Protein AF-A0A420HPS8-F1 (afdb_monomer)

Sequence (270 aa):
MQFLDPEINEYDRPKLVIPVKPTPEDVKDPKEGCVVTKFSELDAEEREEFRDLKEEYNAKKRMCENQTEALPDLRFRIQETFHISNFTYTKGCMQLSWSKGQNILDWLHSWETAYNELIHYKVKTLDDSEPIYDFLNVLNTFDSYAHTKRVALTDGVEIGFCQLLSNFRNYYKSTSNMEQLQPQHDTFPTLQGHNEHGTLIVKGLGNSNNDTKQYFPNCPCGFRHRGAGIKFCYYLIPQAVPPGFNLMPDRVKKVEKRFNSDPAFKKLVK

Radius of gyration: 39.76 Å; Cα contacts (8 Å, |Δi|>4): 137; chains: 1; bounding box: 107×48×108 Å

Organism: NCBI:txid212602

Structure (mmCIF, N/CA/C/O backbone):
data_AF-A0A420HPS8-F1
#
_entry.id   AF-A0A420HPS8-F1
#
loop_
_atom_site.group_PDB
_atom_site.id
_atom_site.type_symbol
_atom_site.label_atom_id
_atom_site.label_alt_id
_atom_site.label_comp_id
_atom_site.label_asym_id
_atom_site.label_entity_id
_atom_site.label_seq_id
_atom_site.pdbx_PDB_ins_code
_atom_site.Cartn_x
_atom_site.Cartn_y
_atom_site.Cartn_z
_atom_site.occupancy
_atom_site.B_iso_or_equiv
_atom_site.auth_seq_id
_atom_site.auth_comp_id
_atom_site.auth_asym_id
_atom_site.auth_atom_id
_atom_site.pdbx_PDB_model_num
ATOM 1 N N . MET A 1 1 ? -5.134 9.526 2.372 1.00 32.56 1 MET A N 1
ATOM 2 C CA . MET A 1 1 ? -6.450 10.135 2.093 1.00 32.56 1 MET A CA 1
ATOM 3 C C . MET A 1 1 ? -7.506 9.131 2.517 1.00 32.56 1 MET A C 1
ATOM 5 O O . MET A 1 1 ? -7.387 7.982 2.117 1.00 32.56 1 MET A O 1
ATOM 9 N N . GLN A 1 2 ? -8.457 9.507 3.373 1.00 46.88 2 GLN A N 1
ATOM 10 C CA . GLN A 1 2 ? -9.648 8.683 3.603 1.00 46.88 2 GLN A CA 1
ATOM 11 C C . GLN A 1 2 ? -10.620 8.969 2.462 1.00 46.88 2 GLN A C 1
ATOM 13 O O . GLN A 1 2 ? -10.861 10.134 2.154 1.00 46.88 2 GLN A O 1
ATOM 18 N N . PHE A 1 3 ? -11.125 7.923 1.810 1.00 49.56 3 PHE A N 1
ATOM 19 C CA . PHE A 1 3 ? -12.225 8.079 0.870 1.00 49.56 3 PHE A CA 1
ATOM 20 C C . PHE A 1 3 ? -13.457 8.481 1.683 1.00 49.56 3 PHE A C 1
ATOM 22 O O . PHE A 1 3 ? -13.875 7.749 2.580 1.00 49.56 3 PHE A O 1
ATOM 29 N N . LEU A 1 4 ? -13.961 9.683 1.428 1.00 57.00 4 LEU A N 1
ATOM 30 C CA . LEU A 1 4 ? -15.147 10.222 2.069 1.00 57.00 4 LEU A CA 1
ATOM 31 C C . LEU A 1 4 ? -16.224 10.298 1.003 1.00 57.00 4 LEU A C 1
ATOM 33 O O . LEU A 1 4 ? -16.047 11.006 0.014 1.00 57.00 4 LEU A O 1
ATOM 37 N N . ASP A 1 5 ? -17.309 9.562 1.208 1.00 64.75 5 ASP A N 1
ATOM 38 C CA . ASP A 1 5 ? -18.501 9.715 0.390 1.00 64.75 5 ASP A CA 1
ATOM 39 C C . ASP A 1 5 ? -19.049 11.143 0.596 1.00 64.75 5 ASP A C 1
ATOM 41 O O . ASP A 1 5 ? -19.348 11.510 1.742 1.00 64.75 5 ASP A O 1
ATOM 45 N N . PRO A 1 6 ? -19.110 11.981 -0.456 1.00 70.94 6 PRO A N 1
ATOM 46 C CA . PRO A 1 6 ? -19.577 13.358 -0.342 1.00 70.94 6 PRO A CA 1
ATOM 47 C C . PRO A 1 6 ? -21.071 13.458 -0.009 1.00 70.94 6 PRO A C 1
ATOM 49 O O . PRO A 1 6 ? -21.511 14.525 0.414 1.00 70.94 6 PRO A O 1
ATOM 52 N N . GLU A 1 7 ? -21.843 12.379 -0.173 1.00 77.62 7 GLU A N 1
ATOM 53 C CA . GLU A 1 7 ? -23.280 12.365 0.122 1.00 77.62 7 GLU A CA 1
ATOM 54 C C . GLU A 1 7 ? -23.583 12.112 1.607 1.00 77.62 7 GLU A C 1
ATOM 56 O O . GLU A 1 7 ? -24.683 12.406 2.076 1.00 77.62 7 GLU A O 1
ATOM 61 N N . ILE A 1 8 ? -22.604 11.621 2.379 1.00 74.56 8 ILE A N 1
ATOM 62 C CA . ILE A 1 8 ? -22.770 11.326 3.805 1.00 74.56 8 ILE A CA 1
ATOM 63 C C . ILE A 1 8 ? -22.228 12.489 4.638 1.00 74.56 8 ILE A C 1
ATOM 65 O O . ILE A 1 8 ? -21.010 12.699 4.743 1.00 74.56 8 ILE A O 1
ATOM 69 N N . ASN A 1 9 ? -23.142 13.210 5.290 1.00 77.50 9 ASN A N 1
ATOM 70 C CA . ASN A 1 9 ? -22.813 14.257 6.250 1.00 77.50 9 ASN A CA 1
ATOM 71 C C . ASN A 1 9 ? -21.902 13.702 7.360 1.00 77.50 9 ASN A C 1
ATOM 73 O O . ASN A 1 9 ? -22.088 12.587 7.845 1.00 77.50 9 ASN A O 1
ATOM 77 N N . GLU A 1 10 ? -20.914 14.483 7.794 1.00 72.69 10 GLU A N 1
ATOM 78 C CA . GLU A 1 10 ? -19.958 14.084 8.833 1.00 72.69 10 GLU A CA 1
ATOM 79 C C . GLU A 1 10 ? -20.640 13.695 10.158 1.00 72.69 10 GLU A C 1
ATOM 81 O O . GLU A 1 10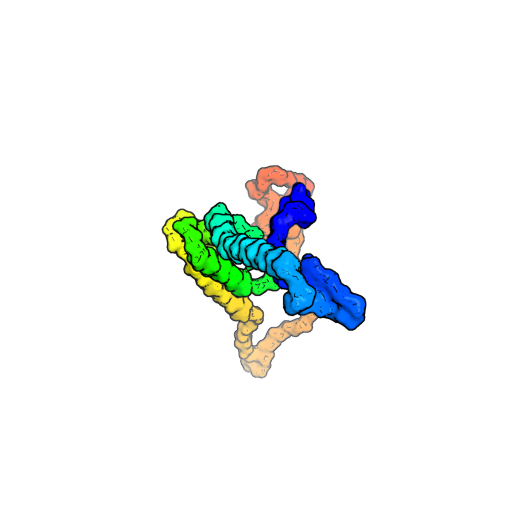 ? -20.128 12.851 10.903 1.00 72.69 10 GLU A O 1
ATOM 86 N N . TYR A 1 11 ? -21.808 14.281 10.429 1.00 71.56 11 TYR A N 1
ATOM 87 C CA . TYR A 1 11 ? -22.636 13.977 11.595 1.00 71.56 11 TYR A CA 1
ATOM 88 C C . TYR A 1 11 ? -23.354 12.626 11.502 1.00 71.56 11 TYR A C 1
ATOM 90 O O . TYR A 1 11 ? -23.521 11.974 12.528 1.00 71.56 11 TYR A O 1
ATOM 98 N N . ASP A 1 12 ? -23.694 12.175 10.294 1.00 73.56 12 ASP A N 1
ATOM 99 C CA . ASP A 1 12 ? -24.443 10.931 10.062 1.00 73.56 12 ASP A CA 1
ATOM 100 C C . ASP A 1 12 ? -23.525 9.705 9.950 1.00 73.56 12 ASP A C 1
ATOM 102 O O . ASP A 1 12 ? -23.975 8.572 9.770 1.00 73.56 12 ASP A O 1
ATOM 106 N N . ARG A 1 13 ? -22.207 9.907 10.065 1.00 71.94 13 ARG A N 1
ATOM 107 C CA . ARG A 1 13 ? -21.240 8.814 9.993 1.00 71.94 13 ARG A CA 1
ATOM 108 C C . ARG A 1 13 ? -21.343 7.926 11.231 1.00 71.94 13 ARG A C 1
ATOM 110 O O . ARG A 1 13 ? -21.236 8.443 12.346 1.00 71.94 13 ARG A O 1
ATOM 117 N N . PRO A 1 14 ? -21.436 6.594 11.061 1.00 73.12 14 PRO A N 1
ATOM 118 C CA . PRO A 1 14 ? -21.368 5.665 12.177 1.00 73.12 14 PRO A CA 1
ATOM 119 C C . PRO A 1 14 ? -20.040 5.846 12.915 1.00 73.12 14 PRO A C 1
ATOM 121 O O . PRO A 1 14 ? -18.967 5.555 12.381 1.00 73.12 14 PRO A O 1
ATOM 124 N N . LYS A 1 15 ? -20.103 6.361 14.143 1.00 77.31 15 LYS A N 1
ATOM 125 C CA . LYS A 1 15 ? -18.948 6.490 15.032 1.00 77.31 15 LYS A CA 1
ATOM 126 C C . LYS A 1 15 ? -19.036 5.395 16.076 1.00 77.31 15 LYS A C 1
ATOM 128 O O . LYS A 1 15 ? -20.081 5.201 16.692 1.00 77.31 15 LYS A O 1
ATOM 133 N N . LEU A 1 16 ? -17.928 4.692 16.280 1.00 77.31 16 LEU A N 1
ATOM 134 C CA . LEU A 1 16 ? -17.819 3.756 17.385 1.00 77.31 16 LEU A CA 1
ATOM 135 C C . LEU A 1 16 ? -17.743 4.578 18.679 1.00 77.31 16 LEU A C 1
ATOM 137 O O . LEU A 1 16 ? -16.723 5.206 18.961 1.00 77.31 16 LEU A O 1
ATOM 141 N N . VAL A 1 17 ? -18.846 4.649 19.421 1.00 79.62 17 VAL A N 1
ATOM 142 C CA . VAL A 1 17 ? -18.904 5.380 20.691 1.00 79.62 17 VAL A CA 1
ATOM 143 C C . VAL A 1 17 ? -18.599 4.401 21.811 1.00 79.62 17 VAL A C 1
ATOM 145 O O . VAL A 1 17 ? -19.344 3.449 22.033 1.00 79.62 17 VAL A O 1
ATOM 148 N N . ILE A 1 18 ? -17.501 4.643 22.526 1.00 83.19 18 ILE A N 1
ATOM 149 C CA . ILE A 1 18 ? -17.176 3.879 23.729 1.00 83.19 18 ILE A CA 1
ATOM 150 C C . ILE A 1 18 ? -18.225 4.244 24.788 1.00 83.19 18 ILE A C 1
ATOM 152 O O . ILE A 1 18 ? -18.332 5.423 25.136 1.00 83.19 18 ILE A O 1
ATOM 156 N N . PRO A 1 19 ? -19.010 3.279 25.299 1.00 83.81 19 PRO A N 1
ATOM 157 C CA . PRO A 1 19 ? -20.006 3.575 26.315 1.00 83.81 19 PRO A CA 1
ATOM 158 C C . PRO A 1 19 ? -19.321 4.104 27.581 1.00 83.81 19 PRO A C 1
ATOM 160 O O . PRO A 1 19 ? -18.288 3.583 28.013 1.00 83.81 19 PRO A O 1
ATOM 163 N N . VAL A 1 20 ? -19.900 5.148 28.174 1.00 87.75 20 VAL A N 1
ATOM 164 C CA . VAL A 1 20 ? -19.426 5.739 29.431 1.00 87.75 20 VAL A CA 1
ATOM 165 C C . VAL A 1 20 ? -19.896 4.865 30.587 1.00 87.75 20 VAL A C 1
ATOM 167 O O . VAL A 1 20 ? -21.024 4.377 30.586 1.00 87.75 20 VAL A O 1
ATOM 170 N N . LYS A 1 21 ? -19.008 4.615 31.553 1.00 87.38 21 LYS A N 1
ATOM 171 C CA . LYS A 1 21 ? -19.335 3.799 32.722 1.00 87.38 21 LYS A CA 1
ATOM 172 C C . LYS A 1 21 ? -20.328 4.559 33.610 1.00 87.38 21 LYS A C 1
ATOM 174 O O . LYS A 1 21 ? -19.968 5.658 34.026 1.00 87.38 21 LYS A O 1
ATOM 179 N N . PRO A 1 22 ? -21.486 3.969 33.953 1.00 86.56 22 PRO A N 1
ATOM 180 C CA . PRO A 1 22 ? -22.463 4.639 34.793 1.00 86.56 22 PRO A CA 1
ATOM 181 C C . PRO A 1 22 ? -21.921 4.842 36.211 1.00 86.56 22 PRO A C 1
ATOM 183 O O . PRO A 1 22 ? -21.251 3.960 36.775 1.00 86.56 22 PRO A O 1
ATOM 186 N N . THR A 1 23 ? -22.203 6.005 36.784 1.00 85.88 23 THR A N 1
ATOM 187 C CA . THR A 1 23 ? -21.894 6.395 38.160 1.00 85.88 23 THR A CA 1
ATOM 188 C C . THR A 1 23 ? -23.188 6.518 38.972 1.00 85.88 23 THR A C 1
ATOM 190 O O . THR A 1 23 ? -24.265 6.671 38.408 1.00 85.88 23 THR A O 1
ATOM 193 N N . PRO A 1 24 ? -23.135 6.422 40.313 1.00 83.38 24 PRO A N 1
ATOM 194 C CA . PRO A 1 24 ? -24.328 6.618 41.145 1.00 83.38 24 PRO A CA 1
ATOM 195 C C . PRO A 1 24 ? -24.978 8.004 40.990 1.00 83.38 24 PRO A C 1
ATOM 197 O O . PRO A 1 24 ? -26.142 8.169 41.337 1.00 83.38 24 PRO A O 1
ATOM 200 N N . GLU A 1 25 ? -24.230 8.983 40.475 1.00 83.19 25 GLU A N 1
ATOM 201 C CA . GLU A 1 25 ? -24.726 10.320 40.126 1.00 83.19 25 GLU A CA 1
ATOM 202 C C . GLU A 1 25 ? -25.703 10.288 38.944 1.00 83.19 25 GLU A C 1
ATOM 204 O O . GLU A 1 25 ? -26.579 11.140 38.875 1.00 83.19 25 GLU A O 1
ATOM 209 N N . ASP A 1 26 ? -25.619 9.279 38.068 1.00 80.94 26 ASP A N 1
ATOM 210 C CA . ASP A 1 26 ? -26.546 9.117 36.939 1.00 80.94 26 ASP A CA 1
ATOM 211 C C . ASP A 1 26 ? -27.968 8.719 37.385 1.00 80.94 26 ASP A C 1
ATOM 213 O O . ASP A 1 26 ? -28.898 8.787 36.587 1.00 80.94 26 ASP A O 1
ATOM 217 N N . VAL A 1 27 ? -28.133 8.291 38.646 1.00 82.88 27 VAL A N 1
ATOM 218 C CA . VAL A 1 27 ? -29.428 7.910 39.247 1.00 82.88 27 VAL A CA 1
ATOM 219 C C . VAL A 1 27 ? -29.916 8.960 40.243 1.00 82.88 27 VAL A C 1
ATOM 221 O O . VAL A 1 27 ? -31.114 9.203 40.353 1.00 82.88 27 VAL A O 1
ATOM 224 N N . LYS A 1 28 ? -29.002 9.595 40.987 1.00 80.69 28 LYS A N 1
ATOM 225 C CA . LYS A 1 28 ? -29.362 10.570 42.018 1.00 80.69 28 LYS A CA 1
ATOM 226 C C . LYS A 1 28 ? -28.353 11.704 42.107 1.00 80.69 28 LYS A C 1
ATOM 228 O O . LYS A 1 28 ? -27.164 11.474 42.362 1.00 80.69 28 LYS A O 1
ATOM 233 N N . ASP A 1 29 ? -28.868 12.928 42.015 1.00 80.19 29 ASP A N 1
ATOM 234 C CA . ASP A 1 29 ? -28.076 14.141 42.184 1.00 80.19 29 ASP A CA 1
ATOM 235 C C . ASP A 1 29 ? -27.394 14.187 43.566 1.00 80.19 29 ASP A C 1
ATOM 237 O O . ASP A 1 29 ? -27.977 13.760 44.576 1.00 80.19 29 ASP A O 1
ATOM 241 N N . PRO A 1 30 ? -26.166 14.730 43.651 1.00 76.88 30 PRO A N 1
ATOM 242 C CA . PRO A 1 30 ? -25.481 14.900 44.922 1.00 76.88 30 PRO A CA 1
ATOM 243 C C . PRO A 1 30 ? -26.304 15.771 45.877 1.00 76.88 30 PRO A C 1
ATOM 245 O O . PRO A 1 30 ? -26.851 16.806 45.495 1.00 76.88 30 PRO A O 1
ATOM 248 N N . LYS A 1 31 ? -26.361 15.390 47.158 1.00 74.12 31 LY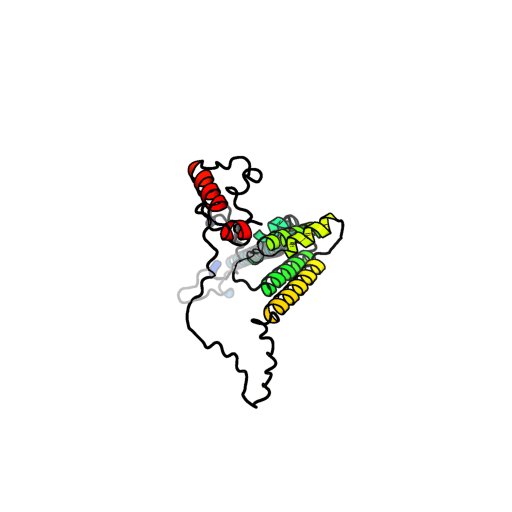S A N 1
ATOM 249 C CA . LYS A 1 31 ? -26.971 16.240 48.196 1.00 74.12 31 LYS A CA 1
ATOM 250 C C . LYS A 1 31 ? -26.251 17.588 48.282 1.00 74.12 31 LYS A C 1
ATOM 252 O O . LYS A 1 31 ? -25.029 17.635 48.150 1.00 74.12 31 LYS A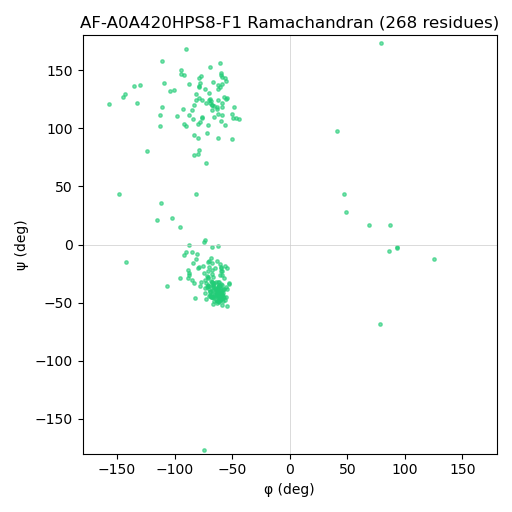 O 1
ATOM 257 N N . GLU A 1 32 ? -26.986 18.661 48.591 1.00 65.00 32 GLU A N 1
ATOM 258 C CA . GLU A 1 32 ? -26.418 20.002 48.805 1.00 65.00 32 GLU A CA 1
ATOM 259 C C . GLU A 1 32 ? -25.213 19.951 49.763 1.00 65.00 32 GLU A C 1
ATOM 261 O O . GLU A 1 32 ? -25.323 19.535 50.918 1.00 65.00 32 GLU A O 1
ATOM 266 N N . GLY A 1 33 ? -24.041 20.347 49.255 1.00 68.75 33 GLY A N 1
ATOM 267 C CA . GLY A 1 33 ? -22.768 20.326 49.983 1.00 68.75 33 GLY A CA 1
ATOM 268 C C . GLY A 1 33 ? -21.913 19.064 49.798 1.00 68.75 33 GLY A C 1
ATOM 269 O O . GLY A 1 33 ? -20.798 19.019 50.320 1.00 68.75 33 GLY A O 1
ATOM 270 N N . CYS A 1 34 ? -22.376 18.059 49.049 1.00 58.59 34 CYS A N 1
ATOM 271 C CA . CYS A 1 34 ? -21.601 16.873 48.684 1.00 58.59 34 CYS A CA 1
ATOM 272 C C . CYS A 1 34 ? -21.236 16.891 47.194 1.00 58.59 34 CYS A C 1
ATOM 274 O O . CYS A 1 34 ? -22.048 17.258 46.355 1.00 58.59 34 CYS A O 1
ATOM 276 N N . VAL A 1 35 ? -20.003 16.495 46.866 1.00 70.44 35 VAL A N 1
ATOM 277 C CA . VAL A 1 35 ? -19.480 16.535 45.485 1.00 70.44 35 VAL A CA 1
ATOM 278 C C . VAL A 1 35 ? -19.790 15.248 44.714 1.00 70.44 35 VAL A C 1
ATOM 280 O O . VAL A 1 35 ? -19.778 15.272 43.494 1.00 70.44 35 VAL A O 1
ATOM 283 N N . VAL A 1 36 ? -20.047 14.132 45.412 1.00 72.94 36 VAL A N 1
ATOM 284 C CA . VAL A 1 36 ? -20.201 12.801 44.803 1.00 72.94 36 VAL A CA 1
ATOM 285 C C . VAL A 1 36 ? -21.277 11.999 45.526 1.00 72.94 36 VAL A C 1
ATOM 287 O O . VAL A 1 36 ? -21.199 11.834 46.747 1.00 72.94 36 VAL A O 1
ATOM 290 N N . THR A 1 37 ? -22.227 11.437 44.778 1.00 78.81 37 THR A N 1
ATOM 291 C CA . THR A 1 37 ? -23.234 10.509 45.312 1.00 78.81 37 THR A CA 1
ATOM 292 C C . THR A 1 37 ? -22.606 9.132 45.542 1.00 78.81 37 THR A C 1
ATOM 294 O O . THR A 1 37 ? -22.029 8.522 44.638 1.00 78.81 37 THR A O 1
ATOM 297 N N . LYS A 1 38 ? -22.695 8.602 46.766 1.00 82.69 38 LYS A N 1
ATOM 298 C CA . LYS A 1 38 ? -22.204 7.249 47.084 1.00 82.69 38 LYS A CA 1
ATOM 299 C C . LYS A 1 38 ? -23.317 6.222 46.920 1.00 82.69 38 LYS A C 1
ATOM 301 O O . LYS A 1 38 ? -24.450 6.463 47.310 1.00 82.69 38 LYS A O 1
ATOM 306 N N . PHE A 1 39 ? -22.968 5.012 46.481 1.00 80.12 39 PHE A N 1
ATOM 307 C CA . PHE A 1 39 ? -23.920 3.897 46.349 1.00 80.12 39 PHE A CA 1
ATOM 308 C C . PHE A 1 39 ? -24.718 3.605 47.638 1.00 80.12 39 PHE A C 1
ATOM 310 O O . PHE A 1 39 ? -25.885 3.233 47.588 1.00 80.12 39 PHE A O 1
ATOM 317 N N . SER A 1 40 ? -24.106 3.802 48.809 1.00 83.50 40 SER A N 1
ATOM 318 C CA . SER A 1 40 ? -24.760 3.596 50.109 1.00 83.50 40 SER A CA 1
ATOM 319 C C . SER A 1 40 ? -25.919 4.562 50.381 1.00 83.50 40 SER A C 1
ATOM 321 O O . SER A 1 40 ? -26.749 4.271 51.239 1.00 83.50 40 SER A O 1
ATOM 323 N N . GLU A 1 41 ? -25.961 5.698 49.683 1.00 81.94 41 GLU A N 1
ATOM 324 C CA . GLU A 1 41 ? -26.962 6.762 49.840 1.00 81.94 41 GLU A CA 1
ATOM 325 C C . GLU A 1 41 ? -28.180 6.573 48.927 1.00 81.94 41 GLU A C 1
ATOM 327 O O . GLU A 1 41 ? -29.161 7.306 49.068 1.00 81.94 41 GLU A O 1
ATOM 332 N N . LEU A 1 42 ? -28.119 5.576 48.036 1.00 85.00 42 LEU A N 1
ATOM 333 C CA . LEU A 1 42 ? -29.230 5.152 47.194 1.00 85.00 42 LEU A CA 1
ATOM 334 C C . LEU A 1 42 ? -30.209 4.291 48.000 1.00 85.00 42 LEU A C 1
ATOM 336 O O . LEU A 1 42 ? -29.779 3.435 48.794 1.00 85.00 42 LEU A O 1
ATOM 340 N N . ASP A 1 43 ? -31.504 4.498 47.783 1.00 88.25 43 ASP A N 1
ATOM 341 C CA . ASP A 1 43 ? -32.571 3.652 48.317 1.00 88.25 43 ASP A CA 1
ATOM 342 C C . ASP A 1 43 ? -32.670 2.296 47.579 1.00 88.25 43 ASP A C 1
ATOM 344 O O . ASP A 1 43 ? -31.816 1.941 46.766 1.00 88.25 43 ASP A O 1
ATOM 348 N N . ALA A 1 44 ? -33.644 1.455 47.935 1.00 87.81 44 ALA A N 1
ATOM 349 C CA . ALA A 1 44 ? -33.756 0.118 47.348 1.00 87.81 44 ALA A CA 1
ATOM 350 C C . ALA A 1 44 ? -34.119 0.140 45.851 1.00 87.81 44 ALA A C 1
ATOM 352 O O . ALA A 1 44 ? -33.650 -0.735 45.121 1.00 87.81 44 ALA A O 1
ATOM 353 N N . GLU A 1 45 ? -34.901 1.133 45.428 1.00 88.25 45 GLU A N 1
ATOM 354 C CA . GLU A 1 45 ? -35.424 1.303 44.071 1.00 88.25 45 GLU A CA 1
ATOM 355 C C . GLU A 1 45 ? -34.355 1.959 43.179 1.00 88.25 45 GLU A C 1
ATOM 357 O O . GLU A 1 45 ? -33.980 1.408 42.148 1.00 88.25 45 GLU A O 1
ATOM 362 N N . GLU A 1 46 ? -33.695 3.013 43.667 1.00 87.50 46 GLU A N 1
ATOM 363 C CA . GLU A 1 46 ? -32.533 3.661 43.038 1.00 87.50 46 GLU A CA 1
ATOM 364 C C . GLU A 1 46 ? -31.352 2.679 42.859 1.00 87.50 46 GLU A C 1
ATOM 366 O O . GLU A 1 46 ? -30.591 2.730 41.889 1.00 8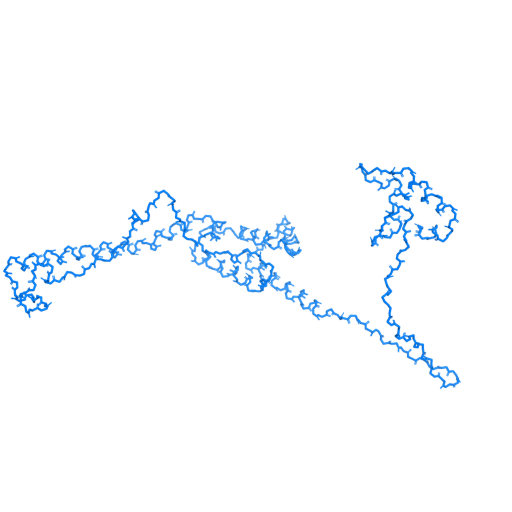7.50 46 GLU A O 1
ATOM 371 N N . ARG A 1 47 ? -31.169 1.729 43.788 1.00 86.50 47 ARG A N 1
ATOM 372 C CA . ARG A 1 47 ? -30.160 0.661 43.635 1.00 86.50 47 ARG A CA 1
ATOM 373 C C . ARG A 1 47 ? -30.526 -0.357 42.569 1.00 86.50 47 ARG A C 1
ATOM 375 O O . ARG A 1 47 ? -29.619 -1.032 42.079 1.00 86.50 47 ARG A O 1
ATOM 382 N N . GLU A 1 48 ? -31.810 -0.565 42.310 1.00 89.75 48 GLU A N 1
ATOM 383 C CA . GLU A 1 48 ? -32.285 -1.429 41.231 1.00 89.75 48 GLU A CA 1
ATOM 384 C C . GLU A 1 48 ? -32.058 -0.752 39.884 1.00 89.75 48 GLU A C 1
ATOM 386 O O . GLU A 1 48 ? -31.370 -1.325 39.044 1.00 89.75 48 GLU A O 1
ATOM 391 N N . GLU A 1 49 ? -32.423 0.522 39.761 1.00 86.88 49 GLU A N 1
ATOM 392 C CA . GLU A 1 49 ? -32.146 1.332 38.572 1.00 86.88 49 GLU A CA 1
ATOM 393 C C . GLU A 1 49 ? -30.641 1.414 38.254 1.00 86.88 49 GLU A C 1
ATOM 395 O O . GLU A 1 49 ? -30.213 1.220 37.114 1.00 86.88 49 GLU A O 1
ATOM 400 N N . PHE A 1 50 ? -29.787 1.583 39.272 1.00 88.31 50 PHE A N 1
ATOM 401 C CA . PHE A 1 50 ? -28.334 1.548 39.071 1.00 88.31 50 PHE A CA 1
ATOM 402 C C . PHE A 1 50 ? -27.821 0.175 38.596 1.00 88.31 50 PHE A C 1
ATOM 404 O O . PHE A 1 50 ? -26.818 0.099 37.876 1.00 88.31 50 PHE A O 1
ATOM 411 N N . ARG A 1 51 ? -28.463 -0.932 39.005 1.00 89.25 51 ARG A N 1
ATOM 412 C CA . ARG A 1 51 ? -28.118 -2.270 38.493 1.00 89.25 51 ARG A CA 1
ATOM 413 C C . ARG A 1 51 ? -28.502 -2.387 37.024 1.00 89.25 51 ARG A C 1
ATOM 415 O O . ARG A 1 51 ? -27.652 -2.817 36.244 1.00 89.25 51 ARG A O 1
ATOM 422 N N . ASP A 1 52 ? -29.689 -1.928 36.654 1.00 91.56 52 ASP A N 1
ATOM 423 C CA . ASP A 1 52 ? -30.182 -1.966 35.276 1.00 91.56 52 ASP A CA 1
ATOM 424 C C . ASP A 1 52 ? -29.296 -1.129 34.340 1.00 91.56 52 ASP A C 1
ATOM 426 O O . ASP A 1 52 ? -28.841 -1.625 33.306 1.00 91.56 52 ASP A O 1
ATOM 430 N N . LEU A 1 53 ? -28.909 0.087 34.749 1.00 89.94 53 LEU A N 1
ATOM 431 C CA . LEU A 1 53 ? -27.954 0.927 34.007 1.00 89.94 53 LEU A CA 1
ATOM 432 C C . LEU A 1 53 ? -26.602 0.233 33.803 1.00 89.94 53 LEU A C 1
ATOM 434 O O . LEU A 1 53 ? -25.969 0.343 32.748 1.00 89.94 53 LEU A O 1
ATOM 438 N N . LYS A 1 54 ? -26.133 -0.506 34.811 1.00 90.75 54 LYS A N 1
ATOM 439 C CA . LYS A 1 54 ? -24.876 -1.254 34.729 1.00 90.75 54 LYS A CA 1
ATOM 440 C C . LYS A 1 54 ? -24.989 -2.458 33.793 1.00 90.75 54 LYS A C 1
ATOM 442 O O . LYS A 1 54 ? -24.015 -2.779 33.105 1.00 90.75 54 LYS A O 1
ATOM 447 N N . GLU A 1 55 ? -26.138 -3.124 33.755 1.00 91.31 55 GLU A N 1
ATOM 448 C CA . GLU A 1 55 ? -26.417 -4.196 32.798 1.00 91.31 55 GLU A CA 1
ATOM 449 C C . GLU A 1 55 ? -26.481 -3.665 31.365 1.00 91.31 55 GLU A C 1
ATOM 451 O O . GLU A 1 55 ? -25.812 -4.215 30.485 1.00 91.31 55 GLU A O 1
ATOM 456 N N . GLU A 1 56 ? -27.169 -2.545 31.143 1.00 89.25 56 GLU A N 1
ATOM 457 C CA . GLU A 1 56 ? -27.232 -1.886 29.838 1.00 89.25 56 GLU A CA 1
ATOM 458 C C . GLU A 1 56 ? -25.841 -1.428 29.371 1.00 89.25 56 GLU A C 1
ATOM 460 O O . GLU A 1 56 ? -25.446 -1.669 28.225 1.00 89.25 56 GLU A O 1
ATOM 465 N N . TYR A 1 57 ? -25.045 -0.844 30.274 1.00 91.88 57 TYR A N 1
ATOM 466 C CA . TYR A 1 57 ? -23.647 -0.505 30.014 1.00 91.88 57 TYR A CA 1
ATOM 467 C C . TYR A 1 57 ? -22.836 -1.729 29.577 1.00 91.88 57 TYR A C 1
ATOM 469 O O . TYR A 1 57 ? -22.118 -1.674 28.577 1.00 91.88 57 TYR A O 1
ATOM 477 N N . ASN A 1 58 ? -22.956 -2.850 30.294 1.00 90.38 58 ASN A N 1
ATOM 478 C CA . ASN A 1 58 ? -22.238 -4.077 29.955 1.00 90.38 58 ASN A CA 1
ATOM 479 C C . ASN A 1 58 ? -22.680 -4.641 28.596 1.00 90.38 58 ASN A C 1
ATOM 481 O O . ASN A 1 58 ? -21.836 -5.119 27.835 1.00 90.38 58 ASN A O 1
ATOM 485 N N . ALA A 1 59 ? -23.972 -4.565 28.267 1.00 91.00 59 ALA A N 1
ATOM 486 C CA . ALA A 1 59 ? -24.495 -4.978 26.967 1.00 91.00 59 ALA A CA 1
ATOM 487 C C . ALA A 1 59 ? -23.937 -4.105 25.829 1.00 91.00 59 ALA A C 1
ATOM 489 O O . ALA A 1 59 ? -23.399 -4.634 24.851 1.00 91.00 59 ALA A O 1
ATOM 490 N N . LYS A 1 60 ? -23.966 -2.774 25.989 1.00 88.88 60 LYS A N 1
ATOM 491 C CA . LYS A 1 60 ? -23.377 -1.818 25.034 1.00 88.88 60 LYS A CA 1
ATOM 492 C C . LYS A 1 60 ? -21.868 -2.016 24.886 1.00 88.88 60 LYS A C 1
ATOM 494 O O . LYS A 1 60 ? -21.352 -1.990 23.771 1.00 88.88 60 LYS A O 1
ATOM 499 N N . LYS A 1 61 ? -21.155 -2.277 25.989 1.00 90.81 61 LYS A N 1
ATOM 500 C CA . LYS A 1 61 ? -19.712 -2.558 25.980 1.00 90.81 61 LYS A CA 1
ATOM 501 C C . LYS A 1 61 ? -19.396 -3.804 25.156 1.00 90.81 61 LYS A C 1
ATOM 503 O O . LYS A 1 61 ? -18.526 -3.738 24.295 1.00 90.81 61 LYS A O 1
ATOM 508 N N . ARG A 1 62 ? -20.142 -4.897 25.356 1.00 89.38 62 ARG A N 1
ATOM 509 C CA . ARG A 1 62 ? -19.983 -6.130 24.566 1.00 89.38 62 ARG A CA 1
ATOM 510 C C . ARG A 1 62 ? -20.248 -5.899 23.080 1.00 89.38 62 ARG A C 1
ATOM 512 O O . ARG A 1 62 ? -19.495 -6.391 22.249 1.00 89.38 62 ARG A O 1
ATOM 519 N N . MET A 1 63 ? -21.282 -5.132 22.728 1.00 87.00 63 MET A N 1
ATOM 520 C CA . MET A 1 63 ? -21.525 -4.771 21.325 1.00 87.00 63 MET A CA 1
ATOM 521 C C . MET A 1 63 ? -20.359 -3.975 20.727 1.00 87.00 63 MET A C 1
ATOM 523 O O . MET A 1 63 ? -19.921 -4.286 19.622 1.00 87.00 63 MET A O 1
ATOM 527 N N . CYS A 1 64 ? -19.825 -2.996 21.460 1.00 87.31 64 CYS A N 1
ATOM 528 C CA . CYS A 1 64 ? -18.674 -2.202 21.028 1.00 87.31 64 CYS A CA 1
ATOM 529 C C . CYS A 1 64 ? -17.410 -3.065 20.850 1.00 87.31 64 CYS A C 1
ATOM 531 O O . CYS A 1 64 ? -16.681 -2.895 19.873 1.00 87.31 64 CYS A O 1
ATOM 533 N N . GLU A 1 65 ? -17.153 -4.005 21.764 1.00 86.38 65 GLU A N 1
ATOM 534 C CA . GLU A 1 65 ? -16.044 -4.967 21.673 1.00 86.38 65 GLU A CA 1
ATOM 535 C C . GLU A 1 65 ? -16.185 -5.847 20.425 1.00 86.38 65 GLU A C 1
ATOM 537 O O . GLU A 1 65 ? -15.265 -5.892 19.610 1.00 86.38 65 GLU A O 1
ATOM 542 N N . ASN A 1 66 ? -17.366 -6.434 20.207 1.00 87.50 66 ASN A N 1
ATOM 543 C CA . ASN A 1 66 ? -17.650 -7.256 19.028 1.00 87.50 66 ASN A CA 1
ATOM 544 C C . ASN A 1 66 ? -17.477 -6.472 17.718 1.00 87.50 66 ASN A C 1
ATOM 546 O O . ASN A 1 66 ? -16.912 -6.980 16.752 1.00 87.50 66 ASN A O 1
ATOM 550 N N . GLN A 1 67 ? -17.948 -5.222 17.667 1.00 84.75 67 GLN A N 1
ATOM 551 C CA . GLN A 1 67 ? -17.752 -4.360 16.498 1.00 84.75 67 GLN A CA 1
ATOM 552 C C . GLN A 1 67 ? -16.268 -4.047 16.276 1.00 84.75 67 GLN A C 1
ATOM 554 O O . GLN A 1 67 ? -15.798 -4.079 15.141 1.00 84.75 67 GLN A O 1
ATOM 559 N N . THR A 1 68 ? -15.518 -3.783 17.348 1.00 82.19 68 THR A N 1
ATOM 560 C CA . THR A 1 68 ? -14.073 -3.517 17.275 1.00 82.19 68 THR A CA 1
ATOM 561 C C . THR A 1 68 ? -13.305 -4.733 16.766 1.00 82.19 68 THR A C 1
ATOM 563 O O . THR A 1 68 ? -12.381 -4.574 15.975 1.00 82.19 68 THR A O 1
ATOM 566 N N . GLU A 1 69 ? -13.700 -5.939 17.173 1.00 85.19 69 GLU A N 1
ATOM 567 C CA . GLU A 1 69 ? -13.116 -7.199 16.702 1.00 85.19 69 GLU A CA 1
ATOM 568 C C . GLU A 1 69 ? -13.480 -7.505 15.240 1.00 85.19 69 GLU A C 1
ATOM 570 O O . GLU A 1 69 ? -12.644 -7.992 14.477 1.00 85.19 69 GLU A O 1
ATOM 575 N N . ALA A 1 70 ? -14.697 -7.159 14.813 1.00 81.50 70 ALA A N 1
ATOM 576 C CA . ALA A 1 70 ? -15.143 -7.345 13.434 1.00 81.50 70 ALA A CA 1
ATOM 577 C C . ALA A 1 70 ? -14.481 -6.368 12.443 1.00 81.50 70 ALA A C 1
ATOM 579 O O . ALA A 1 70 ? -14.341 -6.692 11.263 1.00 81.50 70 ALA A O 1
ATOM 580 N N . LEU A 1 71 ? -14.060 -5.178 12.890 1.00 79.50 71 LEU A N 1
ATOM 581 C CA . LEU A 1 71 ? -13.447 -4.158 12.028 1.00 79.50 71 LEU A CA 1
ATOM 582 C C . LEU A 1 71 ? -12.171 -4.643 11.306 1.00 79.50 71 LEU A C 1
ATOM 584 O O . LEU A 1 71 ? -12.068 -4.412 10.099 1.00 79.50 71 LEU A O 1
ATOM 588 N N . PRO A 1 72 ? -11.203 -5.305 11.971 1.00 74.19 72 PRO A N 1
ATOM 589 C CA . PRO A 1 72 ? -10.066 -5.935 11.309 1.00 74.19 72 PRO A CA 1
ATOM 590 C C . PRO A 1 72 ? -10.457 -6.946 10.229 1.00 74.19 72 PRO A C 1
ATOM 592 O O . PRO A 1 72 ? -9.888 -6.887 9.141 1.00 74.19 72 PRO A O 1
ATOM 595 N N . ASP A 1 73 ? -11.428 -7.828 10.493 1.00 73.38 73 ASP A N 1
ATOM 596 C CA . ASP A 1 73 ? -11.872 -8.837 9.516 1.00 73.38 73 ASP A CA 1
ATOM 597 C C . ASP A 1 73 ? -12.539 -8.170 8.309 1.00 73.38 73 ASP A C 1
ATOM 599 O O . ASP A 1 73 ? -12.236 -8.476 7.158 1.00 73.38 73 ASP A O 1
ATOM 603 N N . LEU A 1 74 ? -13.391 -7.172 8.557 1.00 78.00 74 LEU A N 1
ATOM 604 C CA . LEU A 1 74 ? -14.049 -6.410 7.500 1.00 78.00 74 LEU A CA 1
ATOM 605 C C . LEU A 1 74 ? -13.031 -5.635 6.654 1.00 78.00 74 LEU A C 1
ATOM 607 O O . LEU A 1 74 ? -13.107 -5.640 5.426 1.00 78.00 74 LEU A O 1
ATOM 611 N N . ARG A 1 75 ? -12.030 -5.022 7.299 1.00 72.88 75 ARG A N 1
ATOM 612 C CA . ARG A 1 75 ? -10.902 -4.373 6.623 1.00 72.88 75 ARG A CA 1
ATOM 613 C C . ARG A 1 75 ? -10.124 -5.371 5.771 1.00 72.88 75 ARG A C 1
ATOM 615 O O . ARG A 1 75 ? -9.792 -5.039 4.637 1.00 72.88 75 ARG A O 1
ATOM 622 N N . PHE A 1 76 ? -9.852 -6.560 6.301 1.00 67.12 76 PHE A N 1
ATOM 623 C CA . PHE A 1 76 ? -9.130 -7.608 5.589 1.00 67.12 76 PHE A CA 1
ATOM 624 C C . PHE A 1 76 ? -9.903 -8.074 4.355 1.00 67.12 76 PHE A C 1
ATOM 626 O O . PHE A 1 76 ? -9.345 -8.064 3.266 1.00 67.12 76 PHE A O 1
ATOM 633 N N . ARG A 1 77 ? -11.200 -8.376 4.481 1.00 70.62 77 ARG A N 1
ATOM 634 C CA . ARG A 1 77 ? -12.049 -8.772 3.343 1.00 70.62 77 ARG A CA 1
ATOM 635 C C . ARG A 1 77 ? -12.124 -7.694 2.274 1.00 70.62 77 ARG A C 1
ATOM 637 O O . ARG A 1 77 ? -12.000 -7.988 1.092 1.00 70.62 77 ARG A O 1
ATOM 644 N N . ILE A 1 78 ? -12.289 -6.436 2.683 1.00 71.00 78 ILE A N 1
ATOM 645 C CA . ILE A 1 78 ? -12.258 -5.302 1.757 1.00 71.00 78 ILE A CA 1
ATOM 646 C C . ILE A 1 78 ? -10.913 -5.277 1.017 1.00 71.00 78 ILE A C 1
ATOM 648 O O . ILE A 1 78 ? -10.894 -5.204 -0.208 1.00 71.00 78 ILE A O 1
ATOM 652 N N . GLN A 1 79 ? -9.794 -5.399 1.736 1.00 61.25 79 GLN A N 1
ATOM 653 C CA . GLN A 1 79 ? -8.451 -5.447 1.148 1.00 61.25 79 GLN A CA 1
ATOM 654 C C . GLN A 1 79 ? -8.233 -6.656 0.227 1.00 61.25 79 GLN A C 1
ATOM 656 O O . GLN A 1 79 ? -7.605 -6.493 -0.812 1.00 61.25 79 GLN A O 1
ATOM 661 N N . GLU A 1 80 ? -8.786 -7.824 0.553 1.00 60.84 80 GLU A N 1
ATOM 662 C CA . GLU A 1 80 ? -8.738 -9.034 -0.279 1.00 60.84 80 GLU A CA 1
ATOM 663 C C . GLU A 1 80 ? -9.516 -8.854 -1.592 1.00 60.84 80 GLU A C 1
ATOM 665 O O . GLU A 1 80 ? -9.115 -9.373 -2.630 1.00 60.84 80 GLU A O 1
ATOM 670 N N . THR A 1 81 ? -10.599 -8.070 -1.574 1.00 63.66 81 THR A N 1
ATOM 671 C CA . THR A 1 81 ? -11.387 -7.756 -2.779 1.00 63.66 81 THR A CA 1
ATOM 672 C C . THR A 1 81 ? -10.789 -6.649 -3.654 1.00 63.66 81 THR A C 1
ATOM 674 O O . THR A 1 81 ? -11.280 -6.416 -4.760 1.00 63.66 81 THR A O 1
ATOM 677 N N . PHE A 1 82 ? -9.741 -5.954 -3.199 1.00 60.81 82 PHE A N 1
ATOM 678 C CA . PHE A 1 82 ? -9.087 -4.923 -4.000 1.00 60.81 82 PHE A CA 1
ATOM 679 C C . PHE A 1 82 ? -8.107 -5.542 -5.002 1.00 60.81 82 PHE A C 1
ATOM 681 O O . PHE A 1 82 ? -7.159 -6.228 -4.632 1.00 60.81 82 PHE A O 1
ATOM 688 N N . HIS A 1 83 ? -8.298 -5.217 -6.282 1.00 56.44 83 HIS A N 1
ATOM 689 C CA . HIS A 1 83 ? -7.315 -5.480 -7.335 1.00 56.44 83 HIS A CA 1
ATOM 690 C C . HIS A 1 83 ? -5.962 -4.835 -6.987 1.00 56.44 83 HIS A C 1
ATOM 692 O O . HIS A 1 83 ? -5.937 -3.724 -6.447 1.00 56.44 83 HIS A O 1
ATOM 698 N N . ILE A 1 84 ? -4.839 -5.481 -7.320 1.00 55.53 84 ILE A N 1
ATOM 699 C CA . ILE A 1 84 ? -3.492 -5.019 -6.933 1.00 55.53 84 ILE A CA 1
ATOM 700 C C . ILE A 1 84 ? -3.178 -3.612 -7.455 1.00 55.53 84 ILE A C 1
ATOM 702 O O . ILE A 1 84 ? -2.594 -2.794 -6.744 1.00 55.53 84 ILE A O 1
ATOM 706 N N . SER A 1 85 ? -3.683 -3.283 -8.646 1.00 53.41 85 SER A N 1
ATOM 707 C CA . SER A 1 85 ? -3.579 -1.951 -9.250 1.00 53.41 85 SER A CA 1
ATOM 708 C C . SER A 1 85 ? -4.201 -0.857 -8.370 1.00 53.41 85 SER A C 1
ATOM 710 O O . SER A 1 85 ? -3.774 0.298 -8.408 1.00 53.41 85 SER A O 1
ATOM 712 N N . ASN A 1 86 ? -5.178 -1.220 -7.530 1.00 57.12 86 ASN A N 1
ATOM 713 C CA . ASN A 1 86 ? -5.858 -0.317 -6.608 1.00 57.12 86 ASN A CA 1
ATOM 714 C C . ASN A 1 86 ? -5.207 -0.262 -5.213 1.00 57.12 86 ASN A C 1
ATOM 716 O O . ASN A 1 86 ? -5.554 0.605 -4.405 1.00 57.12 86 ASN A O 1
ATOM 720 N N . PHE A 1 87 ? -4.239 -1.138 -4.919 1.00 56.56 87 PHE A N 1
ATOM 721 C CA . PHE A 1 87 ? -3.509 -1.158 -3.645 1.00 56.56 87 PHE A CA 1
ATOM 722 C C . PHE A 1 87 ? -2.727 0.143 -3.403 1.00 56.56 87 PHE A C 1
ATOM 724 O O . PHE A 1 87 ? -2.628 0.640 -2.277 1.00 56.56 87 PHE A O 1
ATOM 731 N N . THR A 1 88 ? -2.254 0.759 -4.488 1.00 53.19 88 THR A N 1
ATOM 732 C CA . THR A 1 88 ? -1.619 2.084 -4.495 1.00 53.19 88 THR A CA 1
ATOM 733 C C . THR A 1 88 ? -2.491 3.160 -3.822 1.00 53.19 88 THR A C 1
ATOM 735 O O . THR A 1 88 ? -1.969 4.032 -3.119 1.00 53.19 88 THR A O 1
ATOM 738 N N . TYR A 1 89 ? -3.820 3.058 -3.956 1.00 53.34 89 TYR A N 1
ATOM 739 C CA . TYR A 1 89 ? -4.794 4.015 -3.423 1.00 53.34 89 TYR A CA 1
ATOM 740 C C . TYR A 1 89 ? -5.225 3.727 -1.978 1.00 53.34 89 TYR A C 1
ATOM 742 O O . TYR A 1 89 ? -5.616 4.654 -1.267 1.00 53.34 89 TYR A O 1
ATOM 750 N N . THR A 1 90 ? -5.132 2.483 -1.499 1.00 53.94 90 THR A N 1
ATOM 751 C CA . THR A 1 90 ? -5.589 2.107 -0.145 1.00 53.94 90 THR A CA 1
ATOM 752 C C . THR A 1 90 ? -4.538 2.361 0.934 1.00 53.94 90 THR A C 1
ATOM 754 O O . THR A 1 90 ? -4.876 2.690 2.073 1.00 53.94 90 THR A O 1
ATOM 757 N N . LYS A 1 91 ? -3.252 2.260 0.588 1.00 53.00 91 LYS A N 1
ATOM 758 C CA . LYS A 1 91 ? -2.126 2.377 1.528 1.00 53.00 91 LYS A CA 1
ATOM 759 C C . LYS A 1 91 ? -1.284 3.631 1.304 1.00 53.00 91 LYS A C 1
ATOM 761 O O . LYS A 1 91 ? -0.078 3.577 1.476 1.00 53.00 91 LYS A O 1
ATOM 766 N N . GLY A 1 92 ? -1.877 4.767 0.917 1.00 48.59 92 GLY A N 1
ATOM 767 C CA . GLY A 1 92 ? -1.140 6.041 0.807 1.00 48.59 92 GLY A CA 1
ATOM 768 C C . GLY A 1 92 ? 0.176 5.930 0.021 1.00 48.59 92 GLY A C 1
ATOM 769 O O . GLY A 1 92 ? 1.118 6.674 0.290 1.00 48.59 92 GLY A O 1
ATOM 770 N N . CYS A 1 93 ? 0.253 4.985 -0.923 1.00 50.47 93 CYS A N 1
ATOM 771 C CA . CYS A 1 93 ? 1.471 4.577 -1.614 1.00 50.47 93 CYS A CA 1
ATOM 772 C C . CYS A 1 93 ? 1.796 5.538 -2.764 1.00 50.47 93 CYS A C 1
ATOM 774 O O . CYS A 1 93 ? 2.220 5.132 -3.842 1.00 50.47 93 CYS A O 1
ATOM 776 N N . MET A 1 94 ? 1.670 6.847 -2.510 1.00 47.50 94 MET A N 1
ATOM 777 C CA . MET A 1 94 ? 2.208 7.896 -3.383 1.00 47.50 94 MET A CA 1
ATOM 778 C C . MET A 1 94 ? 3.713 7.694 -3.648 1.00 47.50 94 MET A C 1
ATOM 780 O O . MET A 1 94 ? 4.228 8.179 -4.649 1.00 47.50 94 MET A O 1
ATOM 784 N N . GLN A 1 95 ? 4.402 6.927 -2.796 1.00 51.94 95 GLN A N 1
ATOM 785 C CA . GLN A 1 95 ? 5.818 6.574 -2.914 1.00 51.94 95 GLN A CA 1
ATOM 786 C C . GLN A 1 95 ? 6.148 5.584 -4.042 1.00 51.94 95 GLN A C 1
ATOM 788 O O . GLN A 1 95 ? 7.318 5.462 -4.389 1.00 51.94 95 GLN A O 1
ATOM 793 N N . LEU A 1 96 ? 5.165 4.881 -4.619 1.00 61.84 96 LEU A N 1
ATOM 794 C CA . LEU A 1 96 ? 5.406 4.007 -5.777 1.00 61.84 96 LEU A CA 1
ATOM 795 C C . LEU A 1 96 ? 5.496 4.811 -7.083 1.00 61.84 96 LEU A C 1
ATOM 797 O O . LEU A 1 96 ? 6.101 4.352 -8.052 1.00 61.84 96 LEU A O 1
ATOM 801 N N . SER A 1 97 ? 4.971 6.042 -7.091 1.00 65.50 97 SER A N 1
ATOM 802 C CA . SER A 1 97 ? 5.191 6.987 -8.184 1.00 65.50 97 SER A CA 1
ATOM 803 C C . SER A 1 97 ? 6.614 7.547 -8.127 1.00 65.50 97 SER A C 1
ATOM 805 O O . SER A 1 97 ? 7.112 7.915 -7.065 1.00 65.50 97 SER A O 1
ATOM 807 N N . TRP A 1 98 ? 7.291 7.579 -9.274 1.00 69.44 98 TRP A N 1
ATOM 808 C CA . TRP A 1 98 ? 8.631 8.148 -9.376 1.00 69.44 98 TRP A CA 1
ATOM 809 C C . TRP A 1 98 ? 8.573 9.679 -9.444 1.00 69.44 98 TRP A C 1
ATOM 811 O O . TRP A 1 98 ? 7.795 10.248 -10.212 1.00 69.44 98 TRP A O 1
ATOM 821 N N . SER A 1 99 ? 9.444 10.353 -8.688 1.00 70.88 99 SER A N 1
ATOM 822 C CA . SER A 1 99 ? 9.597 11.810 -8.719 1.00 70.88 99 SER A CA 1
ATOM 823 C C . SER A 1 99 ? 11.067 12.217 -8.869 1.00 70.88 99 SER A C 1
ATOM 825 O O . SER A 1 99 ? 11.966 11.648 -8.248 1.00 70.88 99 SER A O 1
ATOM 827 N N . LYS A 1 100 ? 11.332 13.221 -9.718 1.00 61.62 100 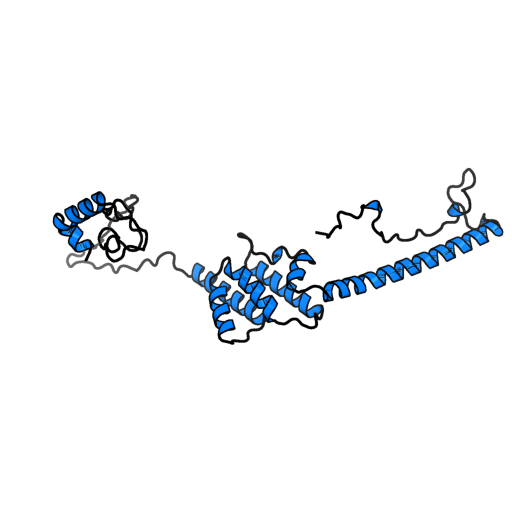LYS A N 1
ATOM 828 C CA . LYS A 1 100 ? 12.692 13.743 -9.935 1.00 61.62 100 LYS A CA 1
ATOM 829 C C . LYS A 1 100 ? 13.195 14.404 -8.647 1.00 61.62 100 LYS A C 1
ATOM 831 O O . LYS A 1 100 ? 12.710 15.469 -8.282 1.00 61.62 100 LYS A O 1
ATOM 836 N N . GLY A 1 101 ? 14.165 13.772 -7.987 1.00 67.25 101 GLY A N 1
ATOM 837 C CA . GLY A 1 101 ? 14.742 14.219 -6.712 1.00 67.25 101 GLY A CA 1
ATOM 838 C C . GLY A 1 101 ? 14.692 13.163 -5.604 1.00 67.25 101 GLY A C 1
ATOM 839 O O . GLY A 1 101 ? 15.383 13.311 -4.600 1.00 67.25 101 GLY A O 1
ATOM 840 N N . GLN A 1 102 ? 13.928 12.084 -5.791 1.00 75.00 102 GLN A N 1
ATOM 841 C CA . GLN A 1 102 ? 13.919 10.949 -4.874 1.00 75.00 102 GLN A CA 1
ATOM 842 C C . GLN A 1 102 ? 15.161 10.067 -5.072 1.00 75.00 102 GLN A C 1
ATOM 844 O O . GLN A 1 102 ? 15.642 9.881 -6.190 1.00 75.00 102 GLN A O 1
ATOM 849 N N . ASN A 1 103 ? 15.680 9.499 -3.983 1.00 80.69 103 ASN A N 1
ATOM 850 C CA . ASN A 1 103 ? 16.739 8.500 -4.056 1.00 80.69 103 ASN A CA 1
ATOM 851 C C . ASN A 1 103 ? 16.182 7.192 -4.650 1.00 80.69 103 ASN A C 1
ATOM 853 O O . ASN A 1 103 ? 15.218 6.626 -4.133 1.00 80.69 103 ASN A O 1
ATOM 857 N N . ILE A 1 104 ? 16.804 6.702 -5.726 1.00 81.75 104 ILE A N 1
ATOM 858 C CA . ILE A 1 104 ? 16.377 5.486 -6.437 1.00 81.75 104 ILE A CA 1
ATOM 859 C C . ILE A 1 104 ? 16.441 4.246 -5.536 1.00 81.75 104 ILE A C 1
ATOM 861 O O . ILE A 1 104 ? 15.579 3.377 -5.636 1.00 81.75 104 ILE A O 1
ATOM 865 N N . LEU A 1 105 ? 17.419 4.153 -4.631 1.00 81.25 105 LEU A N 1
ATOM 866 C CA . LEU A 1 105 ? 17.547 3.017 -3.714 1.00 81.25 105 LEU A CA 1
ATOM 867 C C . LEU A 1 105 ? 16.444 3.004 -2.653 1.00 81.25 105 LEU A C 1
ATOM 869 O O . LEU A 1 105 ? 15.944 1.924 -2.337 1.00 81.25 105 LEU A O 1
ATOM 873 N N . ASP A 1 106 ? 16.052 4.176 -2.150 1.00 81.81 106 ASP A N 1
ATOM 874 C CA . ASP A 1 106 ? 14.946 4.303 -1.194 1.00 81.81 106 ASP A CA 1
ATOM 875 C C . ASP A 1 106 ? 13.611 3.991 -1.879 1.00 81.81 106 ASP A C 1
ATOM 877 O O . ASP A 1 106 ? 12.789 3.255 -1.340 1.00 81.81 106 ASP A O 1
ATOM 881 N N . TRP A 1 107 ? 13.427 4.467 -3.115 1.00 84.06 107 TRP A N 1
ATOM 882 C CA . TRP A 1 107 ? 12.263 4.134 -3.938 1.00 84.06 107 TRP A CA 1
ATOM 883 C C . TRP A 1 107 ? 12.154 2.624 -4.211 1.00 84.06 107 TRP A C 1
ATOM 885 O O . TRP A 1 107 ? 11.082 2.043 -4.050 1.00 84.06 107 TRP A O 1
ATOM 895 N N . LEU A 1 108 ? 13.262 1.953 -4.544 1.00 84.00 108 LEU A N 1
ATOM 896 C CA . LEU A 1 108 ? 13.280 0.493 -4.706 1.00 84.00 108 LEU A CA 1
ATOM 897 C C . LEU A 1 108 ? 12.932 -0.248 -3.414 1.00 84.00 108 LEU A C 1
ATOM 899 O O . LEU A 1 108 ? 12.250 -1.269 -3.457 1.00 84.00 108 LEU A O 1
ATOM 903 N N . HIS A 1 109 ? 13.380 0.264 -2.269 1.00 82.69 109 HIS A N 1
ATOM 904 C CA . HIS A 1 109 ? 13.043 -0.320 -0.978 1.00 82.69 109 HIS A CA 1
ATOM 905 C C . HIS A 1 109 ? 11.548 -0.175 -0.645 1.00 82.69 109 HIS A C 1
ATOM 907 O O . HIS A 1 109 ? 10.952 -1.101 -0.090 1.00 82.69 109 HIS A O 1
ATOM 913 N N . SER A 1 110 ? 10.911 0.934 -1.042 1.00 79.31 110 SER A N 1
ATOM 914 C CA . SER A 1 110 ? 9.453 1.094 -0.946 1.00 79.31 110 SER A CA 1
ATOM 915 C C . SER A 1 110 ? 8.704 0.040 -1.771 1.00 79.31 110 SER A C 1
ATOM 917 O O . SER A 1 110 ? 7.732 -0.530 -1.277 1.00 79.31 110 SER A O 1
ATOM 919 N N . TRP A 1 111 ? 9.173 -0.275 -2.985 1.00 80.19 111 TRP A N 1
ATOM 920 C CA . TRP A 1 111 ? 8.604 -1.350 -3.813 1.00 80.19 111 TRP A CA 1
ATOM 921 C C . TRP A 1 111 ? 8.758 -2.734 -3.175 1.00 80.19 111 TRP A C 1
ATOM 923 O O . TRP A 1 111 ? 7.800 -3.503 -3.136 1.00 80.19 111 TRP A O 1
ATOM 933 N N . GLU A 1 112 ? 9.938 -3.043 -2.637 1.00 82.12 112 GLU A N 1
ATOM 934 C CA . GLU A 1 112 ? 10.209 -4.310 -1.946 1.00 82.12 112 GLU A CA 1
ATOM 935 C C . GLU A 1 112 ? 9.322 -4.478 -0.702 1.00 82.12 112 GLU A C 1
ATOM 937 O O . GLU A 1 112 ? 8.735 -5.536 -0.483 1.00 82.12 112 GLU A O 1
ATOM 942 N N . THR A 1 113 ? 9.162 -3.411 0.083 1.00 80.50 113 THR A N 1
ATOM 943 C CA . THR A 1 113 ? 8.302 -3.411 1.275 1.00 80.50 113 THR A CA 1
ATOM 944 C C . THR A 1 113 ? 6.833 -3.593 0.901 1.00 80.50 113 THR A C 1
ATOM 946 O O . THR A 1 113 ? 6.154 -4.423 1.501 1.00 80.50 113 THR A O 1
ATOM 949 N N . ALA A 1 114 ? 6.349 -2.879 -0.122 1.00 75.88 114 ALA A N 1
ATOM 950 C CA . ALA A 1 114 ? 4.972 -3.007 -0.597 1.00 75.88 114 ALA A CA 1
ATOM 951 C C . ALA A 1 114 ? 4.670 -4.428 -1.095 1.00 75.88 114 ALA A C 1
ATOM 953 O O . ALA A 1 114 ? 3.634 -4.996 -0.757 1.00 75.88 114 ALA A O 1
ATOM 954 N N . TYR A 1 115 ? 5.598 -5.028 -1.841 1.00 76.81 115 TYR A N 1
ATOM 955 C CA . TYR A 1 115 ? 5.457 -6.393 -2.337 1.00 76.81 115 TYR A CA 1
ATOM 956 C C . TYR A 1 115 ? 5.487 -7.442 -1.218 1.00 76.81 115 TYR A C 1
ATOM 958 O O . TYR A 1 115 ? 4.656 -8.348 -1.191 1.00 76.81 115 TYR A O 1
ATOM 966 N N . ASN A 1 116 ? 6.387 -7.296 -0.242 1.00 77.88 116 ASN A N 1
ATOM 967 C CA . ASN A 1 116 ? 6.435 -8.189 0.916 1.00 77.88 116 ASN A CA 1
ATOM 968 C C . ASN A 1 116 ? 5.176 -8.078 1.787 1.00 77.88 116 ASN A C 1
ATOM 970 O O . ASN A 1 116 ? 4.687 -9.095 2.279 1.00 77.88 116 ASN A O 1
ATOM 974 N N . GLU A 1 117 ? 4.621 -6.872 1.953 1.00 73.25 117 GLU A N 1
ATOM 975 C CA . GLU A 1 117 ? 3.318 -6.699 2.601 1.00 73.25 117 GLU A CA 1
ATOM 976 C C . GLU A 1 117 ? 2.224 -7.445 1.822 1.00 73.25 117 GLU A C 1
ATOM 978 O O . GLU A 1 117 ? 1.461 -8.196 2.427 1.00 73.25 117 GLU A O 1
ATOM 983 N N . LEU A 1 118 ? 2.176 -7.311 0.493 1.00 69.12 118 LEU A N 1
ATOM 984 C CA . LEU A 1 118 ? 1.194 -7.996 -0.360 1.00 69.12 118 LEU A CA 1
ATOM 985 C C . LEU A 1 118 ? 1.264 -9.526 -0.243 1.00 69.12 118 LEU A C 1
ATOM 987 O O . LEU A 1 118 ? 0.229 -10.178 -0.093 1.00 69.12 118 LEU A O 1
ATOM 991 N N . ILE A 1 119 ? 2.474 -10.094 -0.229 1.00 70.44 119 ILE A N 1
ATOM 992 C CA . ILE A 1 119 ? 2.682 -11.527 0.021 1.00 70.44 119 ILE A CA 1
ATOM 993 C C . ILE A 1 119 ? 2.202 -11.908 1.426 1.00 70.44 119 ILE A C 1
ATOM 995 O O . ILE A 1 119 ? 1.521 -12.923 1.599 1.00 70.44 119 ILE A O 1
ATOM 999 N N . HIS A 1 120 ? 2.532 -11.101 2.439 1.00 66.75 120 HIS A N 1
ATOM 1000 C CA . HIS A 1 120 ? 2.150 -11.363 3.827 1.00 66.75 120 HIS A CA 1
ATOM 1001 C C . HIS A 1 120 ? 0.625 -11.398 4.013 1.00 66.75 120 HIS A C 1
ATOM 1003 O O . HIS A 1 120 ? 0.118 -12.218 4.779 1.00 66.75 120 HIS A O 1
ATOM 1009 N N . TYR A 1 121 ? -0.124 -10.568 3.282 1.00 64.75 121 TYR A N 1
ATOM 1010 C CA . TYR A 1 121 ? -1.590 -10.582 3.308 1.00 64.75 121 TYR A CA 1
ATOM 1011 C C . TYR A 1 121 ? -2.224 -11.780 2.580 1.00 64.75 121 TYR A C 1
ATOM 1013 O O . TYR A 1 121 ? -3.448 -11.865 2.537 1.00 64.75 121 TYR A O 1
ATOM 1021 N N . LYS A 1 122 ? -1.431 -12.737 2.063 1.00 57.44 122 LYS A N 1
ATOM 1022 C CA . LYS A 1 122 ? -1.911 -13.934 1.349 1.00 57.44 122 LYS A CA 1
ATOM 1023 C C . LYS A 1 122 ? -2.970 -13.601 0.295 1.00 57.44 122 LYS A C 1
ATOM 1025 O O . LYS A 1 122 ? -3.967 -14.315 0.183 1.00 57.44 122 LYS A O 1
ATOM 1030 N N . VAL A 1 123 ? -2.756 -12.540 -0.488 1.00 59.75 123 VAL A N 1
ATOM 1031 C CA . VAL A 1 123 ? -3.585 -12.296 -1.674 1.00 59.75 123 VAL A CA 1
ATOM 1032 C C . VAL A 1 123 ? -3.415 -13.520 -2.573 1.00 59.75 123 VAL A C 1
ATOM 1034 O O . VAL A 1 123 ? -2.346 -13.781 -3.118 1.00 59.75 123 VAL A O 1
ATOM 1037 N N . LYS A 1 124 ? -4.461 -14.347 -2.615 1.00 51.00 124 LYS A N 1
ATOM 1038 C CA . LYS A 1 124 ? -4.436 -15.766 -3.010 1.00 51.00 124 LYS A CA 1
ATOM 1039 C C . LYS A 1 124 ? -4.117 -15.998 -4.495 1.00 51.00 124 LYS A C 1
ATOM 1041 O O . LYS A 1 124 ? -4.040 -17.141 -4.933 1.00 51.00 124 LYS A O 1
ATOM 1046 N N . THR A 1 125 ? -3.956 -14.917 -5.248 1.00 49.25 125 THR A N 1
ATOM 1047 C CA . THR A 1 125 ? -3.814 -14.856 -6.704 1.00 49.25 125 THR A CA 1
ATOM 1048 C C . THR A 1 125 ? -2.915 -13.686 -7.108 1.00 49.25 125 THR A C 1
ATOM 1050 O O . THR A 1 125 ? -3.264 -12.931 -8.011 1.00 49.25 125 THR A O 1
ATOM 1053 N N . LEU A 1 126 ? -1.787 -13.472 -6.421 1.00 57.94 126 LEU A N 1
ATOM 1054 C CA . LEU A 1 126 ? -0.752 -12.613 -6.994 1.00 57.94 126 LEU A CA 1
ATOM 1055 C C . LEU A 1 126 ? -0.105 -13.395 -8.142 1.00 57.94 126 LEU A C 1
ATOM 1057 O O . LEU A 1 126 ? 0.741 -14.256 -7.920 1.00 57.94 126 LEU A O 1
ATOM 1061 N N . ASP A 1 127 ? -0.575 -13.155 -9.361 1.00 63.66 127 ASP A N 1
ATOM 1062 C CA . ASP A 1 127 ? 0.259 -13.401 -10.526 1.00 63.66 127 ASP A CA 1
ATOM 1063 C C . ASP A 1 127 ? 1.394 -12.369 -10.466 1.00 63.66 127 ASP A C 1
ATOM 1065 O O . ASP A 1 127 ? 1.145 -11.161 -10.434 1.00 63.66 127 ASP A O 1
ATOM 1069 N N . ASP A 1 128 ? 2.641 -12.841 -10.394 1.00 64.88 128 ASP A N 1
ATOM 1070 C CA . ASP A 1 128 ? 3.836 -11.989 -10.354 1.00 64.88 128 ASP A CA 1
ATOM 1071 C C . ASP A 1 128 ? 3.897 -11.045 -11.571 1.00 64.88 128 ASP A C 1
ATOM 1073 O O . ASP A 1 128 ? 4.602 -10.033 -11.532 1.00 64.88 128 ASP A O 1
ATOM 1077 N N . SER A 1 129 ? 3.146 -11.344 -12.638 1.00 69.25 129 SER A N 1
ATOM 1078 C CA . SER A 1 129 ? 3.076 -10.550 -13.861 1.00 69.25 129 SER A CA 1
ATOM 1079 C C . SER A 1 129 ? 2.628 -9.098 -13.625 1.00 69.25 129 SER A C 1
ATOM 1081 O O . SER A 1 129 ? 3.273 -8.177 -14.131 1.00 69.25 129 SER A O 1
ATOM 1083 N N . GLU A 1 130 ? 1.590 -8.848 -12.822 1.00 70.94 130 GLU A N 1
ATOM 1084 C CA . GLU A 1 130 ? 1.035 -7.498 -12.635 1.00 70.94 130 GLU A CA 1
ATOM 1085 C C . GLU A 1 130 ? 2.011 -6.535 -11.927 1.00 70.94 130 GLU A C 1
ATOM 1087 O O . GLU A 1 130 ? 2.313 -5.479 -12.498 1.00 70.94 130 GLU A O 1
ATOM 1092 N N . PRO A 1 131 ? 2.605 -6.885 -10.763 1.00 74.94 131 PRO A N 1
ATOM 1093 C CA . PRO A 1 131 ? 3.649 -6.073 -10.130 1.00 74.94 131 PRO A CA 1
ATOM 1094 C C . PRO A 1 131 ? 4.832 -5.775 -11.055 1.00 74.94 131 PRO A C 1
ATOM 1096 O O . PRO A 1 131 ? 5.382 -4.671 -11.036 1.00 74.94 131 PRO A O 1
ATOM 1099 N N . ILE A 1 132 ? 5.228 -6.755 -11.876 1.00 79.06 132 ILE A N 1
ATOM 1100 C CA . ILE A 1 132 ? 6.328 -6.617 -12.834 1.00 79.06 132 ILE A CA 1
ATOM 1101 C C . ILE A 1 132 ? 6.006 -5.545 -13.875 1.00 79.06 132 ILE A C 1
ATOM 1103 O O . ILE A 1 132 ? 6.830 -4.653 -14.104 1.00 79.06 132 ILE A O 1
ATOM 1107 N N . TYR A 1 133 ? 4.829 -5.601 -14.501 1.00 78.69 133 TYR A N 1
ATOM 1108 C CA . TYR A 1 133 ? 4.446 -4.627 -15.524 1.00 78.69 133 TYR A CA 1
ATOM 1109 C C . TYR A 1 133 ? 4.259 -3.223 -14.947 1.00 78.69 133 TYR A C 1
ATOM 1111 O O . TYR A 1 133 ? 4.713 -2.257 -15.570 1.00 78.69 133 TYR A O 1
ATOM 1119 N N . ASP A 1 134 ? 3.681 -3.097 -13.752 1.00 78.25 134 ASP A N 1
ATOM 1120 C CA . ASP A 1 134 ? 3.519 -1.808 -13.073 1.00 78.25 134 ASP A CA 1
ATOM 1121 C C . ASP A 1 134 ? 4.873 -1.164 -12.756 1.00 78.25 134 ASP A C 1
ATOM 1123 O O . ASP A 1 134 ? 5.125 -0.008 -13.117 1.00 78.25 134 ASP A O 1
ATOM 1127 N N . PHE A 1 135 ? 5.799 -1.928 -12.177 1.00 82.94 135 PHE A N 1
ATOM 1128 C CA . PHE A 1 135 ? 7.154 -1.456 -11.904 1.00 82.94 135 PHE A CA 1
ATOM 1129 C C . PHE A 1 135 ? 7.898 -1.057 -13.185 1.00 82.94 135 PHE A C 1
ATOM 1131 O O . PHE A 1 135 ? 8.500 0.019 -13.256 1.00 82.94 135 PHE A O 1
ATOM 1138 N N . LEU A 1 136 ? 7.822 -1.880 -14.237 1.00 83.12 136 LEU A N 1
ATOM 1139 C CA . LEU A 1 136 ? 8.441 -1.580 -15.530 1.00 83.12 136 LEU A CA 1
ATOM 1140 C C . LEU A 1 136 ? 7.797 -0.377 -16.226 1.00 83.12 136 LEU A C 1
ATOM 1142 O O . LEU A 1 136 ? 8.464 0.287 -17.021 1.00 83.12 136 LEU A O 1
ATOM 1146 N N . ASN A 1 137 ? 6.520 -0.084 -15.984 1.00 82.44 137 ASN A N 1
ATOM 1147 C CA . ASN A 1 137 ? 5.860 1.114 -16.498 1.00 82.44 137 ASN A CA 1
ATOM 1148 C C . ASN A 1 137 ? 6.391 2.378 -15.837 1.00 82.44 137 ASN A C 1
ATOM 1150 O O . ASN A 1 137 ? 6.706 3.334 -16.547 1.00 82.44 137 ASN A O 1
ATOM 1154 N N . VAL A 1 138 ? 6.576 2.361 -14.517 1.00 81.25 138 VAL A N 1
ATOM 1155 C CA . VAL A 1 138 ? 7.166 3.500 -13.809 1.00 81.25 138 VAL A CA 1
ATOM 1156 C C . VAL A 1 138 ? 8.637 3.680 -14.195 1.00 81.25 138 VAL A C 1
ATOM 1158 O O . VAL A 1 138 ? 9.032 4.794 -14.543 1.00 81.25 138 VAL A O 1
ATOM 1161 N N . LEU A 1 139 ? 9.433 2.603 -14.237 1.00 83.50 139 LEU A N 1
ATOM 1162 C CA . LEU A 1 139 ? 10.844 2.666 -14.647 1.00 83.50 139 LEU A CA 1
ATOM 1163 C C . LEU A 1 139 ? 11.036 3.233 -16.059 1.00 83.50 139 LEU A C 1
ATOM 1165 O O . LEU A 1 139 ? 11.951 4.021 -16.289 1.00 83.50 139 LEU A O 1
ATOM 1169 N N . ASN A 1 140 ? 10.161 2.878 -17.004 1.00 82.06 140 ASN A N 1
ATOM 1170 C CA . ASN A 1 140 ? 10.267 3.326 -18.397 1.00 82.06 140 ASN A CA 1
ATOM 1171 C C . ASN A 1 140 ? 10.140 4.852 -18.559 1.00 82.06 140 ASN A C 1
ATOM 1173 O O . ASN A 1 140 ? 10.463 5.390 -19.614 1.00 82.06 140 ASN A O 1
ATOM 1177 N N . THR A 1 141 ? 9.680 5.565 -17.528 1.00 79.12 141 THR A N 1
ATOM 1178 C CA . THR A 1 141 ? 9.620 7.032 -17.550 1.00 79.12 141 THR A CA 1
ATOM 1179 C C . THR A 1 141 ? 10.986 7.699 -17.373 1.00 79.12 141 THR A C 1
ATOM 1181 O O . THR A 1 141 ? 11.124 8.878 -17.709 1.00 79.12 141 THR A O 1
ATOM 1184 N N . PHE A 1 142 ? 11.994 6.982 -16.864 1.00 78.81 142 PHE A N 1
ATOM 1185 C CA . PHE A 1 142 ? 13.298 7.571 -16.553 1.00 78.81 142 PHE A CA 1
ATOM 1186 C C . PHE A 1 142 ? 14.519 6.690 -16.847 1.00 78.81 142 PHE A C 1
ATOM 1188 O O . PHE A 1 142 ? 15.618 7.237 -16.898 1.00 78.81 142 PHE A O 1
ATOM 1195 N N . ASP A 1 143 ? 14.366 5.381 -17.074 1.00 82.31 143 ASP A N 1
ATOM 1196 C CA . ASP A 1 143 ? 15.489 4.470 -17.316 1.00 82.31 143 ASP A CA 1
ATOM 1197 C C . ASP A 1 143 ? 15.229 3.505 -18.490 1.00 82.31 143 ASP A C 1
ATOM 1199 O O . ASP A 1 143 ? 14.154 2.916 -18.636 1.00 82.31 143 ASP A O 1
ATOM 1203 N N . SER A 1 144 ? 16.249 3.326 -19.335 1.00 81.38 144 SER A N 1
ATOM 1204 C CA . SER A 1 144 ? 16.215 2.453 -20.517 1.00 81.38 144 SER A CA 1
ATOM 1205 C C . SER A 1 144 ? 16.186 0.950 -20.196 1.00 81.38 144 SER A C 1
ATOM 1207 O O . SER A 1 144 ? 15.764 0.148 -21.032 1.00 81.38 144 SER A O 1
ATOM 1209 N N . TYR A 1 145 ? 16.574 0.554 -18.981 1.00 84.69 145 TYR A N 1
ATOM 1210 C CA . TYR A 1 145 ? 16.553 -0.824 -18.492 1.00 84.69 145 TYR A CA 1
ATOM 1211 C C . TYR A 1 145 ? 15.165 -1.462 -18.602 1.00 84.69 145 TYR A C 1
ATOM 1213 O O . TYR A 1 145 ? 15.045 -2.645 -18.936 1.00 84.69 145 TYR A O 1
ATOM 1221 N N . ALA A 1 146 ? 14.110 -0.675 -18.369 1.00 83.31 146 ALA A N 1
ATOM 1222 C CA . ALA A 1 146 ? 12.733 -1.147 -18.438 1.00 83.31 146 ALA A CA 1
ATOM 1223 C C . ALA A 1 146 ? 12.359 -1.672 -19.828 1.00 83.31 146 ALA A C 1
ATOM 1225 O O . ALA A 1 146 ? 11.672 -2.688 -19.944 1.00 83.31 146 ALA A O 1
ATOM 1226 N N . HIS A 1 147 ? 12.836 -0.999 -20.878 1.00 80.50 147 HIS A N 1
ATOM 1227 C CA . HIS A 1 147 ? 12.585 -1.398 -22.257 1.00 80.50 147 HIS A CA 1
ATOM 1228 C C . HIS A 1 147 ? 13.256 -2.741 -22.567 1.00 80.50 147 HIS A C 1
ATOM 1230 O O . HIS A 1 147 ? 12.596 -3.671 -23.027 1.00 80.50 147 HIS A O 1
ATOM 1236 N N . THR A 1 148 ? 14.535 -2.884 -22.212 1.00 83.56 148 THR A N 1
ATOM 1237 C CA . THR A 1 148 ? 15.305 -4.122 -22.408 1.00 83.56 148 THR A CA 1
ATOM 1238 C C . THR A 1 148 ? 14.686 -5.308 -21.669 1.00 83.56 148 THR A C 1
ATOM 1240 O O . THR A 1 148 ? 14.612 -6.411 -22.208 1.00 83.56 148 THR A O 1
ATOM 1243 N N . LYS A 1 149 ? 14.202 -5.099 -20.438 1.00 85.19 149 LYS A N 1
ATOM 1244 C CA . LYS A 1 149 ? 13.544 -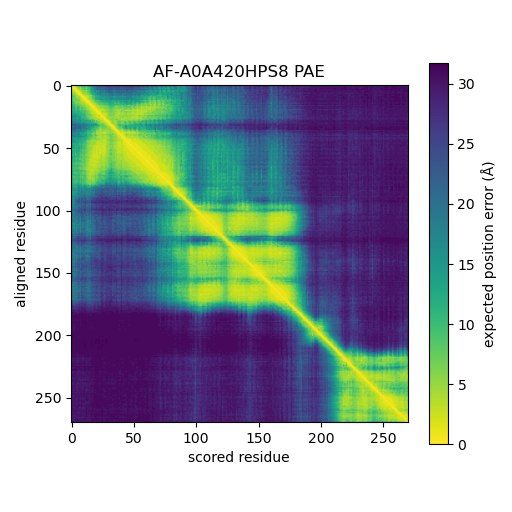6.167 -19.674 1.00 85.19 149 LYS A CA 1
ATOM 1245 C C . LYS A 1 149 ? 12.159 -6.526 -20.197 1.00 85.19 149 LYS A C 1
ATOM 1247 O O . LYS A 1 149 ? 11.822 -7.702 -20.175 1.00 85.19 149 LYS A O 1
ATOM 1252 N N . ARG A 1 150 ? 11.395 -5.575 -20.741 1.00 82.38 150 ARG A N 1
ATOM 1253 C CA . ARG A 1 150 ? 10.122 -5.881 -21.415 1.00 82.38 150 ARG A CA 1
ATOM 1254 C C . ARG A 1 150 ? 10.292 -6.789 -22.627 1.00 82.38 150 ARG A C 1
ATOM 1256 O O . ARG A 1 150 ? 9.491 -7.702 -22.805 1.00 82.38 150 ARG A O 1
ATOM 1263 N N . VAL A 1 151 ? 11.324 -6.552 -23.436 1.00 82.75 151 VAL A N 1
ATOM 1264 C CA . VAL A 1 151 ? 11.633 -7.416 -24.586 1.00 82.75 151 VAL A CA 1
ATOM 1265 C C . VAL A 1 151 ? 11.936 -8.836 -24.104 1.00 82.75 151 VAL A C 1
ATOM 1267 O O . VAL A 1 151 ? 11.287 -9.771 -24.551 1.00 82.75 151 VAL A O 1
ATOM 1270 N N . ALA A 1 152 ? 12.795 -8.987 -23.091 1.00 82.31 152 ALA A N 1
ATOM 1271 C CA . ALA A 1 152 ? 13.122 -10.300 -22.528 1.00 82.31 152 ALA A CA 1
ATOM 1272 C C . ALA A 1 152 ? 11.902 -11.049 -21.949 1.00 82.31 152 ALA A C 1
ATOM 1274 O O . ALA A 1 152 ? 11.802 -12.262 -22.101 1.00 82.31 152 ALA A O 1
ATOM 1275 N N . LEU A 1 153 ? 10.959 -10.341 -21.315 1.00 83.31 153 LEU A N 1
ATOM 1276 C CA . LEU A 1 153 ? 9.697 -10.939 -20.853 1.00 83.31 153 LEU A CA 1
ATOM 1277 C C . LEU A 1 153 ? 8.815 -11.392 -22.029 1.00 83.31 153 LEU A C 1
ATOM 1279 O O . LEU A 1 153 ? 8.167 -12.430 -21.950 1.00 83.31 153 LEU A O 1
ATOM 1283 N N . THR A 1 154 ? 8.813 -10.638 -23.133 1.00 81.44 154 THR A N 1
ATOM 1284 C CA . THR A 1 154 ? 8.072 -10.989 -24.361 1.00 81.44 154 THR A CA 1
ATOM 1285 C C . THR A 1 154 ? 8.671 -12.218 -25.048 1.00 81.44 154 THR A C 1
ATOM 1287 O O . THR A 1 154 ? 7.937 -13.024 -25.613 1.00 81.44 154 THR A O 1
ATOM 1290 N N . ASP A 1 155 ? 9.987 -12.403 -24.930 1.00 83.88 155 ASP A N 1
ATOM 1291 C CA . ASP A 1 155 ? 10.713 -13.583 -25.415 1.00 83.88 155 ASP A CA 1
ATOM 1292 C C . ASP A 1 155 ? 10.490 -14.838 -24.539 1.00 83.88 155 ASP A C 1
ATOM 1294 O O . ASP A 1 155 ? 11.066 -15.893 -24.805 1.00 83.88 155 ASP A O 1
ATOM 1298 N N . GLY A 1 156 ? 9.650 -14.748 -23.499 1.00 78.94 156 GLY A N 1
ATOM 1299 C CA . GLY A 1 156 ? 9.270 -15.875 -22.644 1.00 78.94 156 GLY A CA 1
ATOM 1300 C C . GLY A 1 156 ? 10.214 -16.134 -21.469 1.00 78.94 156 GLY A C 1
ATOM 1301 O O . GLY A 1 156 ? 10.188 -17.218 -20.891 1.00 78.94 156 GLY A O 1
ATOM 1302 N N . VAL A 1 157 ? 11.063 -15.170 -21.098 1.00 81.00 157 VAL A N 1
ATOM 1303 C CA . VAL A 1 157 ? 11.893 -15.294 -19.893 1.00 81.00 157 VAL A CA 1
ATOM 1304 C C . VAL A 1 157 ? 11.029 -15.041 -18.659 1.00 81.00 157 VAL A C 1
ATOM 1306 O O . VAL A 1 157 ? 10.655 -13.903 -18.389 1.00 81.00 157 VAL A O 1
ATOM 1309 N N . GLU A 1 158 ? 10.754 -16.079 -17.874 1.00 78.25 158 GLU A N 1
ATOM 1310 C CA . GLU A 1 158 ? 10.096 -15.934 -16.573 1.00 78.25 158 GLU A CA 1
ATOM 1311 C C . GLU A 1 158 ? 11.070 -15.330 -15.550 1.00 78.25 158 GLU A C 1
ATOM 1313 O O . GLU A 1 158 ? 12.157 -15.855 -15.301 1.00 78.25 158 GLU A O 1
ATOM 1318 N N . ILE A 1 159 ? 10.697 -14.192 -14.963 1.00 79.62 159 ILE A N 1
ATOM 1319 C CA . ILE A 1 159 ? 11.478 -13.509 -13.928 1.00 79.62 159 ILE A CA 1
ATOM 1320 C C . ILE A 1 159 ? 10.517 -13.156 -12.804 1.00 79.62 159 ILE A C 1
ATOM 1322 O O . ILE A 1 159 ? 9.580 -12.406 -13.035 1.00 79.62 159 ILE A O 1
ATOM 1326 N N . GLY A 1 160 ? 10.769 -13.637 -11.587 1.00 81.38 160 GLY A N 1
ATOM 1327 C CA . GLY A 1 160 ? 9.978 -13.232 -10.421 1.00 81.38 160 GLY A CA 1
ATOM 1328 C C . GLY A 1 160 ? 10.233 -11.774 -10.024 1.00 81.38 160 GLY A C 1
ATOM 1329 O O . GLY A 1 160 ? 11.331 -11.237 -10.228 1.00 81.38 160 GLY A O 1
ATOM 1330 N N . PHE A 1 161 ? 9.252 -11.127 -9.392 1.00 81.31 161 PHE A N 1
ATOM 1331 C CA . PHE A 1 161 ? 9.330 -9.700 -9.054 1.00 81.31 161 PHE A CA 1
ATOM 1332 C C . PHE A 1 161 ? 10.533 -9.345 -8.153 1.00 81.31 161 PHE A C 1
ATOM 1334 O O . PHE A 1 161 ? 11.281 -8.405 -8.440 1.00 81.31 161 PHE A O 1
ATOM 1341 N N . CYS A 1 162 ? 10.821 -10.148 -7.121 1.00 80.88 162 CYS A N 1
ATOM 1342 C CA . CYS A 1 162 ? 11.995 -9.949 -6.253 1.00 80.88 162 CYS A CA 1
ATOM 1343 C C . CYS A 1 162 ? 13.326 -10.020 -7.023 1.00 80.88 162 CYS A C 1
ATOM 1345 O O . CYS A 1 162 ? 14.284 -9.293 -6.729 1.00 80.88 162 CYS A O 1
ATOM 1347 N N . GLN A 1 163 ? 13.391 -10.892 -8.033 1.00 83.56 163 GLN A N 1
ATOM 1348 C CA . GLN A 1 163 ? 14.574 -11.056 -8.870 1.00 83.56 163 GLN A CA 1
ATOM 1349 C C . GLN A 1 163 ? 14.728 -9.867 -9.821 1.00 83.56 163 GLN A C 1
ATOM 1351 O O . GLN A 1 163 ? 15.842 -9.389 -10.037 1.00 83.56 163 GLN A O 1
ATOM 1356 N N . LEU A 1 164 ? 13.617 -9.334 -10.338 1.00 86.12 164 LEU A N 1
ATOM 1357 C CA . LEU A 1 164 ? 13.603 -8.122 -11.150 1.00 86.12 164 LEU A CA 1
ATOM 1358 C C . LEU A 1 164 ? 14.136 -6.908 -10.377 1.00 86.12 164 LEU A C 1
ATOM 1360 O O . LEU A 1 164 ? 15.019 -6.213 -10.889 1.00 86.12 164 LEU A O 1
ATOM 1364 N N . LEU A 1 165 ? 13.664 -6.693 -9.143 1.00 85.69 165 LEU A N 1
ATOM 1365 C CA . LEU A 1 165 ? 14.147 -5.620 -8.267 1.00 85.69 165 LEU A CA 1
ATOM 1366 C C . LEU A 1 165 ? 15.645 -5.758 -7.972 1.00 85.69 165 LEU A C 1
ATOM 1368 O O . LEU A 1 165 ? 16.398 -4.790 -8.093 1.00 85.69 165 LEU A O 1
ATOM 1372 N N . SER A 1 166 ? 16.100 -6.971 -7.647 1.00 85.31 166 SER A N 1
ATOM 1373 C CA . SER A 1 166 ? 17.518 -7.253 -7.387 1.00 85.31 166 SER A CA 1
ATOM 1374 C C . SER A 1 166 ? 18.394 -6.981 -8.612 1.00 85.31 166 SER A C 1
ATOM 1376 O O . SER A 1 166 ? 19.438 -6.333 -8.507 1.00 85.31 166 SER A O 1
ATOM 1378 N N . ASN A 1 167 ? 17.946 -7.416 -9.792 1.00 87.38 167 ASN A N 1
ATOM 1379 C CA . ASN A 1 167 ? 18.648 -7.179 -11.050 1.00 87.38 167 ASN A CA 1
ATOM 1380 C C . ASN A 1 167 ? 18.744 -5.683 -11.370 1.00 87.38 167 ASN A C 1
ATOM 1382 O O . ASN A 1 167 ? 19.815 -5.213 -11.754 1.00 87.38 167 ASN A O 1
ATOM 1386 N N . PHE A 1 168 ? 17.662 -4.925 -11.167 1.00 86.94 168 PHE A N 1
ATOM 1387 C CA . PHE A 1 168 ? 17.681 -3.480 -11.383 1.00 86.94 168 PHE A CA 1
ATOM 1388 C C . PHE A 1 168 ? 18.577 -2.761 -10.370 1.00 86.94 168 PHE A C 1
ATOM 1390 O O . PHE A 1 168 ? 19.345 -1.883 -10.747 1.00 86.94 168 PHE A O 1
ATOM 1397 N N . ARG A 1 169 ? 18.559 -3.165 -9.095 1.00 86.25 169 ARG A N 1
ATOM 1398 C CA . ARG A 1 169 ? 19.446 -2.603 -8.065 1.00 86.25 169 ARG A CA 1
ATOM 1399 C C . ARG A 1 169 ? 20.919 -2.794 -8.422 1.00 86.25 169 ARG A C 1
ATOM 1401 O O . ARG A 1 169 ? 21.715 -1.875 -8.241 1.00 86.25 169 ARG A O 1
ATOM 1408 N N . ASN A 1 170 ? 21.277 -3.975 -8.923 1.00 84.94 170 ASN A N 1
ATOM 1409 C CA . ASN A 1 170 ? 22.635 -4.271 -9.372 1.00 84.94 170 ASN A CA 1
ATOM 1410 C C . ASN A 1 170 ? 22.996 -3.465 -10.619 1.00 84.94 170 ASN A C 1
ATOM 1412 O O . ASN A 1 170 ? 24.056 -2.850 -10.639 1.00 84.94 170 ASN A O 1
ATOM 1416 N N . TYR A 1 171 ? 22.096 -3.401 -11.604 1.00 85.50 171 TYR A N 1
ATOM 1417 C CA . TYR A 1 171 ? 22.260 -2.552 -12.783 1.00 85.50 171 TYR A CA 1
ATOM 1418 C C . TYR A 1 171 ? 22.508 -1.094 -12.390 1.00 85.50 171 TYR A C 1
ATOM 1420 O O . TYR A 1 171 ? 23.528 -0.535 -12.770 1.00 85.50 171 TYR A O 1
ATOM 1428 N N . TYR A 1 172 ? 21.647 -0.508 -11.557 1.00 84.12 172 TYR A N 1
ATOM 1429 C CA . TYR A 1 172 ? 21.766 0.881 -11.127 1.00 84.12 172 TYR A CA 1
ATOM 1430 C C . TYR A 1 172 ? 23.088 1.140 -10.399 1.00 84.12 172 TYR A C 1
ATOM 1432 O O . TYR A 1 172 ? 23.800 2.079 -10.735 1.00 84.12 172 TYR A O 1
ATOM 1440 N N . LYS A 1 173 ? 23.480 0.265 -9.461 1.00 82.19 173 LYS A N 1
ATOM 1441 C CA . LYS A 1 173 ? 24.785 0.362 -8.787 1.00 82.19 173 LYS A CA 1
ATOM 1442 C C . LYS A 1 173 ? 25.944 0.286 -9.777 1.00 82.19 173 LYS A C 1
ATOM 1444 O O . LYS A 1 173 ? 26.873 1.074 -9.669 1.00 82.19 173 LYS A O 1
ATOM 1449 N N . SER A 1 174 ? 25.903 -0.637 -10.735 1.00 78.75 174 SER A N 1
ATOM 1450 C CA . SER A 1 174 ? 26.937 -0.763 -11.763 1.00 78.75 174 SER A CA 1
ATOM 1451 C C . SER A 1 174 ? 27.010 0.476 -12.653 1.00 78.75 174 SER A C 1
ATOM 1453 O O . SER A 1 174 ? 28.110 0.955 -12.905 1.00 78.75 174 SER A O 1
ATOM 1455 N N . THR A 1 175 ? 25.875 1.035 -13.070 1.00 74.00 175 THR A N 1
ATOM 1456 C CA . THR A 1 175 ? 25.821 2.234 -13.915 1.00 74.00 175 THR A CA 1
ATOM 1457 C C . THR A 1 175 ? 26.270 3.478 -13.151 1.00 74.00 175 THR A C 1
ATOM 1459 O O . THR A 1 175 ? 27.119 4.204 -13.651 1.00 74.00 175 THR A O 1
ATOM 1462 N N . SER A 1 176 ? 25.821 3.683 -11.907 1.00 67.00 176 SER A N 1
ATOM 1463 C CA . SER A 1 176 ? 26.300 4.785 -11.057 1.00 67.00 176 SER A CA 1
ATOM 1464 C C . SER A 1 176 ? 27.790 4.663 -10.735 1.00 67.00 176 SER A C 1
ATOM 1466 O O . SER A 1 176 ? 28.506 5.661 -10.729 1.00 67.00 176 SER A O 1
ATOM 1468 N N . ASN A 1 177 ? 28.287 3.445 -10.503 1.00 61.34 177 ASN A N 1
ATOM 1469 C CA . ASN A 1 177 ? 29.717 3.211 -10.325 1.00 61.34 177 ASN A CA 1
ATOM 1470 C C . ASN A 1 177 ? 30.488 3.485 -11.624 1.00 61.34 177 ASN A C 1
ATOM 1472 O O . ASN A 1 177 ? 31.591 4.008 -11.556 1.00 61.34 177 ASN A O 1
ATOM 1476 N N . MET A 1 178 ? 29.926 3.181 -12.799 1.00 56.16 178 MET A N 1
ATOM 1477 C CA . MET A 1 178 ? 30.537 3.521 -14.091 1.00 56.16 178 MET A CA 1
ATOM 1478 C C . MET A 1 178 ? 30.506 5.022 -14.392 1.00 56.16 178 MET A C 1
ATOM 1480 O O . MET A 1 178 ? 31.475 5.525 -14.945 1.00 56.16 178 MET A O 1
ATOM 1484 N N . GLU A 1 179 ? 29.462 5.750 -13.992 1.00 57.50 179 GLU A N 1
ATOM 1485 C CA . GLU A 1 179 ? 29.417 7.218 -14.077 1.00 57.50 179 GLU A CA 1
ATOM 1486 C C . GLU A 1 179 ? 30.437 7.877 -13.134 1.00 57.50 179 GLU A C 1
ATOM 1488 O O . GLU A 1 179 ? 31.028 8.895 -13.484 1.00 57.50 179 GLU A O 1
ATOM 1493 N N . GLN A 1 180 ? 30.701 7.284 -11.962 1.00 53.44 180 GLN A N 1
ATOM 1494 C CA . GLN A 1 180 ? 31.744 7.748 -11.034 1.00 53.44 180 GLN A CA 1
ATOM 1495 C C . GLN A 1 180 ? 33.163 7.350 -11.463 1.00 53.44 180 GLN A C 1
ATOM 1497 O O . GLN A 1 180 ? 34.116 8.076 -11.187 1.00 53.44 180 GLN A O 1
ATOM 1502 N N . LEU A 1 181 ? 33.309 6.197 -12.120 1.00 44.41 181 LEU A N 1
ATOM 1503 C CA . LEU A 1 181 ? 34.573 5.708 -12.674 1.00 44.41 181 LEU A CA 1
ATOM 1504 C C . LEU A 1 181 ? 34.867 6.273 -14.061 1.00 44.41 181 LEU A C 1
ATOM 1506 O O . LEU A 1 181 ? 35.952 6.021 -14.582 1.00 44.41 181 LEU A O 1
ATOM 1510 N N . GLN A 1 182 ? 33.935 7.016 -14.663 1.00 40.34 182 GLN A N 1
ATOM 1511 C CA . GLN A 1 182 ? 34.193 7.726 -15.900 1.00 40.34 182 GLN A CA 1
ATOM 1512 C C . GLN A 1 182 ? 35.308 8.735 -15.602 1.00 40.34 182 GLN A C 1
ATOM 1514 O O . GLN A 1 182 ? 35.092 9.664 -14.816 1.00 40.34 182 GLN A O 1
ATOM 1519 N N . PRO A 1 183 ? 36.514 8.563 -16.174 1.00 45.34 183 PRO A N 1
ATOM 1520 C CA . PRO A 1 183 ? 37.574 9.528 -15.971 1.00 45.34 183 PRO A CA 1
ATOM 1521 C C . PRO A 1 183 ? 37.032 10.870 -16.448 1.00 45.34 183 PRO A C 1
ATOM 1523 O O . PRO A 1 183 ? 36.546 10.978 -17.580 1.00 45.34 183 PRO A O 1
ATOM 1526 N N . GLN A 1 184 ? 37.093 11.903 -15.608 1.00 49.25 184 GLN A N 1
ATOM 1527 C CA . GLN A 1 184 ? 37.030 13.261 -16.125 1.00 49.25 184 GLN A CA 1
ATOM 1528 C C . GLN A 1 184 ? 38.247 13.438 -17.033 1.00 49.25 184 GLN A C 1
ATOM 1530 O O . GLN A 1 184 ? 39.328 13.744 -16.556 1.00 49.25 184 GLN A O 1
ATOM 1535 N N . HIS A 1 185 ? 38.060 13.146 -18.321 1.00 48.44 185 HIS A N 1
ATOM 1536 C CA . HIS A 1 185 ? 39.023 13.256 -19.411 1.00 48.44 185 HIS A CA 1
ATOM 1537 C C . HIS A 1 185 ? 40.457 12.807 -19.076 1.00 48.44 185 HIS A C 1
ATOM 1539 O O . HIS A 1 185 ? 41.289 13.575 -18.596 1.00 48.44 185 HIS A O 1
ATOM 1545 N N . ASP A 1 186 ? 40.759 11.565 -19.459 1.00 37.06 186 ASP A N 1
ATOM 1546 C CA . ASP A 1 186 ? 42.109 11.017 -19.568 1.00 37.06 186 ASP A CA 1
ATOM 1547 C C . ASP A 1 186 ? 43.069 12.004 -20.252 1.00 37.06 186 ASP A C 1
ATOM 1549 O O . ASP A 1 186 ? 43.029 12.241 -21.464 1.00 37.06 186 ASP A O 1
ATOM 1553 N N . THR A 1 187 ? 43.964 12.583 -19.455 1.00 41.56 187 THR A N 1
ATOM 1554 C CA . THR A 1 187 ? 45.134 13.294 -19.961 1.00 41.56 187 THR A CA 1
ATOM 1555 C C . THR A 1 187 ? 46.170 12.232 -20.318 1.00 41.56 187 THR A C 1
ATOM 1557 O O . THR A 1 187 ? 46.793 11.645 -19.436 1.00 41.56 187 THR A O 1
ATOM 1560 N N . PHE A 1 188 ? 46.343 11.934 -21.605 1.00 41.91 188 PHE A N 1
ATOM 1561 C CA . PHE A 1 188 ? 47.405 11.029 -22.052 1.00 41.91 188 PHE A CA 1
ATOM 1562 C C . PHE A 1 188 ? 48.787 11.620 -21.700 1.00 41.91 188 PHE A C 1
ATOM 1564 O O . PHE A 1 188 ? 49.029 12.800 -21.983 1.00 41.91 188 PHE A O 1
ATOM 1571 N N . PRO A 1 189 ? 49.729 10.845 -21.127 1.00 41.12 189 PRO A N 1
ATOM 1572 C CA . PRO A 1 189 ? 51.070 11.345 -20.857 1.00 41.12 189 PRO A CA 1
ATOM 1573 C C . PRO A 1 189 ? 51.810 11.563 -22.183 1.00 41.12 189 PRO A C 1
ATOM 1575 O O . PRO A 1 189 ? 51.976 10.645 -22.985 1.00 41.12 189 PRO A O 1
ATOM 1578 N N . THR A 1 190 ? 52.255 12.795 -22.430 1.00 47.75 190 THR A N 1
ATOM 1579 C CA . THR A 1 190 ? 53.054 13.135 -23.616 1.00 47.75 190 THR A CA 1
ATOM 1580 C C . THR A 1 190 ? 54.529 12.848 -23.324 1.00 47.75 190 THR A C 1
ATOM 1582 O O . THR A 1 190 ? 55.120 13.488 -22.457 1.00 47.75 190 THR A O 1
ATOM 1585 N N . LEU A 1 191 ? 55.140 11.899 -24.042 1.00 48.91 191 LEU A N 1
ATOM 1586 C CA . LEU A 1 191 ? 56.588 11.656 -24.000 1.00 48.91 191 LEU A CA 1
ATOM 1587 C C . LEU A 1 191 ? 57.345 12.892 -24.529 1.00 48.91 191 LEU A C 1
ATOM 1589 O O . LEU A 1 191 ? 57.203 13.256 -25.696 1.00 48.91 191 LEU A O 1
ATOM 1593 N N . GLN A 1 192 ? 58.152 13.539 -23.682 1.00 45.53 192 GLN A N 1
ATOM 1594 C CA . GLN A 1 192 ? 59.008 14.671 -24.064 1.00 45.53 192 GLN A CA 1
ATOM 1595 C C . GLN A 1 192 ? 60.336 14.175 -24.660 1.00 45.53 192 GLN A C 1
ATOM 1597 O O . GLN A 1 192 ? 61.206 13.681 -23.945 1.00 45.53 192 GLN A O 1
ATOM 1602 N N . GLY A 1 193 ? 60.504 14.323 -25.977 1.00 47.28 193 GLY A N 1
ATOM 1603 C CA . GLY A 1 193 ? 61.776 14.099 -26.673 1.00 47.28 193 GLY A CA 1
ATOM 1604 C C . GLY A 1 193 ? 62.653 15.359 -26.701 1.00 47.28 193 GLY A C 1
ATOM 1605 O O . GLY A 1 193 ? 62.155 16.457 -26.946 1.00 47.28 193 GLY A O 1
ATOM 1606 N N . HIS A 1 194 ? 63.959 15.201 -26.470 1.00 42.19 194 HIS A N 1
ATOM 1607 C CA . HIS A 1 194 ? 64.976 16.249 -26.655 1.00 42.19 194 HIS A CA 1
ATOM 1608 C C . HIS A 1 194 ? 65.608 16.141 -28.053 1.00 42.19 194 HIS A C 1
ATOM 1610 O O . HIS A 1 194 ? 65.703 15.039 -28.592 1.00 42.19 194 HIS A O 1
ATOM 1616 N N . ASN A 1 195 ? 66.056 17.260 -28.636 1.00 51.69 195 ASN A N 1
ATOM 1617 C CA . ASN A 1 195 ? 66.846 17.243 -29.873 1.00 51.69 195 ASN A CA 1
ATOM 1618 C C . ASN A 1 195 ? 68.361 17.169 -29.605 1.00 51.69 195 ASN A C 1
ATOM 1620 O O . ASN A 1 195 ? 68.839 17.360 -28.487 1.00 51.69 195 ASN A O 1
ATOM 1624 N N . GLU A 1 196 ? 69.115 16.912 -30.672 1.00 49.44 196 GLU A N 1
ATOM 1625 C CA . GLU A 1 196 ? 70.567 16.677 -30.716 1.00 49.44 196 GLU A CA 1
ATOM 1626 C C . GLU A 1 196 ? 71.458 17.848 -30.253 1.00 49.44 196 GLU A C 1
ATOM 1628 O O . GLU A 1 196 ? 72.679 17.716 -30.203 1.00 49.44 196 GLU A O 1
ATOM 1633 N N . HIS A 1 197 ? 70.881 18.990 -29.870 1.00 46.09 197 HIS A N 1
ATOM 1634 C CA . HIS A 1 197 ? 71.604 20.133 -29.291 1.00 46.09 197 HIS A CA 1
ATOM 1635 C C . HIS A 1 197 ? 71.196 20.415 -27.837 1.00 46.09 197 HIS A C 1
ATOM 1637 O O . HIS A 1 197 ? 71.394 21.515 -27.325 1.00 46.09 197 HIS A O 1
ATOM 1643 N N . GLY A 1 198 ? 70.621 19.419 -27.153 1.00 49.69 198 GLY A N 1
ATOM 1644 C CA . GLY A 1 198 ? 70.354 19.468 -25.714 1.00 49.69 198 GLY A CA 1
ATOM 1645 C C . GLY A 1 198 ? 69.276 20.471 -25.301 1.00 49.69 198 GLY A C 1
ATOM 1646 O O . GLY A 1 198 ? 69.190 20.818 -24.127 1.00 49.69 198 GLY A O 1
ATOM 1647 N N . THR A 1 199 ? 68.445 20.944 -26.236 1.00 44.62 199 THR A N 1
ATOM 1648 C CA . THR A 1 199 ? 67.359 21.881 -25.926 1.00 44.62 199 THR A CA 1
ATOM 1649 C C . THR A 1 199 ? 66.026 21.132 -25.843 1.00 44.62 199 THR A C 1
ATOM 1651 O O . THR A 1 199 ? 65.686 20.315 -26.701 1.00 44.62 199 THR A O 1
A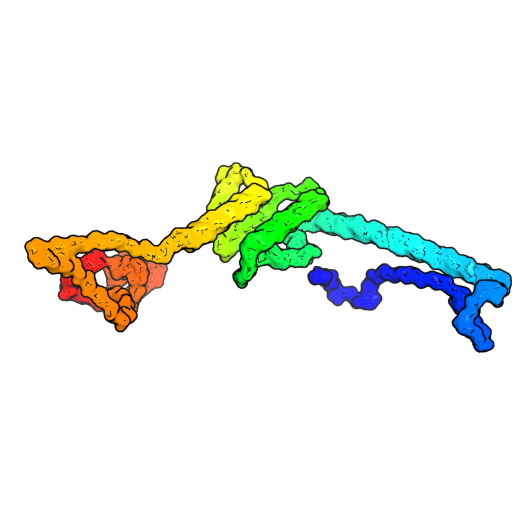TOM 1654 N N . LEU A 1 200 ? 65.261 21.404 -24.786 1.00 41.75 200 LEU A N 1
ATOM 1655 C CA . LEU A 1 200 ? 63.925 20.854 -24.551 1.00 41.75 200 LEU A CA 1
ATOM 1656 C C . LEU A 1 200 ? 62.970 21.218 -25.704 1.00 41.75 200 LEU A C 1
ATOM 1658 O O . LEU A 1 200 ? 62.665 22.396 -25.897 1.00 41.75 200 LEU A O 1
ATOM 1662 N N . ILE A 1 201 ? 62.420 20.230 -26.426 1.00 43.69 201 ILE A N 1
ATOM 1663 C CA . ILE A 1 201 ? 61.270 20.475 -27.314 1.00 43.69 201 ILE A CA 1
ATOM 1664 C C . ILE A 1 201 ? 60.006 20.523 -26.449 1.00 43.69 201 ILE A C 1
ATOM 1666 O O . ILE A 1 201 ? 59.211 19.587 -26.392 1.00 43.69 201 ILE A O 1
ATOM 1670 N N . VAL A 1 202 ? 59.796 21.647 -25.767 1.00 45.88 202 VAL A N 1
ATOM 1671 C CA . VAL A 1 202 ? 58.482 21.983 -25.218 1.00 45.88 202 VAL A CA 1
ATOM 1672 C C . VAL A 1 202 ? 57.684 22.617 -26.352 1.00 45.88 202 VAL A C 1
ATOM 1674 O O . VAL A 1 202 ? 57.753 23.822 -26.582 1.00 45.88 202 VAL A O 1
ATOM 1677 N N . LYS A 1 203 ? 56.884 21.817 -27.069 1.00 42.09 203 LYS A N 1
ATOM 1678 C CA . LYS A 1 203 ? 55.714 22.364 -27.777 1.00 42.09 203 LYS A CA 1
ATOM 1679 C C . LYS A 1 203 ? 54.652 22.715 -26.734 1.00 42.09 203 LYS A C 1
ATOM 1681 O O . LYS A 1 203 ? 53.635 22.046 -26.603 1.00 42.09 203 LYS A O 1
ATOM 1686 N N . GLY A 1 204 ? 54.935 23.755 -25.959 1.00 36.88 204 GLY A N 1
ATOM 1687 C CA . GLY A 1 204 ? 53.958 24.436 -25.131 1.00 36.88 204 GLY A CA 1
ATOM 1688 C C . GLY A 1 204 ? 53.146 25.346 -26.036 1.00 36.88 204 GLY A C 1
ATOM 1689 O O . GLY A 1 204 ? 53.637 26.380 -26.478 1.00 36.88 204 GLY A O 1
ATOM 1690 N N . LEU A 1 205 ? 51.911 24.960 -26.338 1.00 31.59 205 LEU A N 1
ATOM 1691 C CA . LEU A 1 205 ? 50.910 25.924 -26.776 1.00 31.59 205 LEU A CA 1
ATOM 1692 C C . LEU A 1 205 ? 50.215 26.407 -25.508 1.00 31.59 205 LEU A C 1
ATOM 1694 O O . LEU A 1 205 ? 49.455 25.677 -24.880 1.00 31.59 205 LEU A O 1
ATOM 1698 N N . GLY A 1 206 ? 50.612 27.606 -25.088 1.00 31.56 206 GLY A N 1
ATOM 1699 C CA . GLY A 1 206 ? 50.167 28.243 -23.862 1.00 31.56 206 GLY A CA 1
ATOM 1700 C C . GLY A 1 206 ? 48.661 28.475 -23.809 1.00 31.56 206 GLY A C 1
ATOM 1701 O O . GLY A 1 206 ? 47.981 28.611 -24.827 1.00 31.56 206 GLY A O 1
ATOM 1702 N N . ASN A 1 207 ? 48.176 28.567 -22.573 1.00 34.19 207 ASN A N 1
ATOM 1703 C CA . ASN A 1 207 ? 46.847 29.044 -22.229 1.00 34.19 207 ASN A CA 1
ATOM 1704 C C . ASN A 1 207 ? 46.556 30.382 -22.921 1.00 34.19 207 ASN A C 1
ATOM 1706 O O . ASN A 1 207 ? 47.112 31.418 -22.560 1.00 34.19 207 ASN A O 1
ATOM 1710 N N . SER A 1 208 ? 45.620 30.361 -23.865 1.00 31.88 208 SER A N 1
ATOM 1711 C CA . SER A 1 208 ? 44.824 31.527 -24.219 1.00 31.88 208 SER A CA 1
ATOM 1712 C C . SER A 1 208 ? 43.392 31.224 -23.801 1.00 31.88 208 SER A C 1
ATOM 1714 O O . SER A 1 208 ? 42.744 30.345 -24.364 1.00 31.88 208 SER A O 1
ATOM 1716 N N . ASN A 1 209 ? 42.918 31.939 -22.782 1.00 39.16 209 ASN A N 1
ATOM 1717 C CA . ASN A 1 209 ? 41.497 32.060 -22.487 1.00 39.16 209 ASN A CA 1
ATOM 1718 C C . ASN A 1 209 ? 40.797 32.589 -23.740 1.00 39.16 209 ASN A C 1
ATOM 1720 O O . ASN A 1 209 ? 40.903 33.776 -24.025 1.00 39.16 209 ASN A O 1
ATOM 1724 N N . ASN A 1 210 ? 40.115 31.721 -24.483 1.00 32.31 210 ASN A N 1
ATOM 1725 C CA . ASN A 1 210 ? 39.135 32.093 -25.493 1.00 32.31 210 ASN A CA 1
ATOM 1726 C C . ASN A 1 210 ? 38.186 30.913 -25.716 1.00 32.31 210 ASN A C 1
ATOM 1728 O O . ASN A 1 210 ? 38.617 29.835 -26.129 1.00 32.31 210 ASN A O 1
ATOM 1732 N N . ASP A 1 211 ? 36.893 31.145 -25.485 1.00 43.31 211 ASP A N 1
ATOM 1733 C CA . ASP A 1 211 ? 35.788 30.297 -25.930 1.00 43.31 211 ASP A CA 1
ATOM 1734 C C . ASP A 1 211 ? 35.926 29.990 -27.429 1.00 43.31 211 ASP A C 1
ATOM 1736 O O . ASP A 1 211 ? 35.404 30.704 -28.292 1.00 43.31 211 ASP A O 1
ATOM 1740 N N . THR A 1 212 ? 36.599 28.898 -27.782 1.00 33.84 212 THR A N 1
ATOM 1741 C CA . THR A 1 212 ? 36.592 28.397 -29.155 1.00 33.84 212 THR A CA 1
ATOM 1742 C C . THR A 1 212 ? 35.340 27.555 -29.335 1.00 33.84 212 THR A C 1
ATOM 1744 O O . THR A 1 212 ? 35.357 26.328 -29.357 1.00 33.84 212 THR A O 1
ATOM 1747 N N . LYS A 1 213 ? 34.206 28.254 -29.487 1.00 39.25 213 LYS A N 1
ATOM 1748 C CA . LYS A 1 213 ? 33.005 27.711 -30.131 1.00 39.25 213 LYS A CA 1
ATOM 1749 C C . LYS A 1 213 ? 33.470 27.026 -31.416 1.00 39.25 213 LYS A C 1
ATOM 1751 O O . LYS A 1 213 ? 33.884 27.724 -32.340 1.00 39.25 213 LYS A O 1
ATOM 1756 N N . GLN A 1 214 ? 33.430 25.691 -31.474 1.00 44.50 214 GLN A N 1
ATOM 1757 C CA . GLN A 1 214 ? 33.700 24.945 -32.704 1.00 44.50 214 GLN A CA 1
ATOM 1758 C C . GLN A 1 214 ? 32.865 25.565 -33.827 1.00 44.50 214 GLN A C 1
ATOM 1760 O O . GLN A 1 214 ? 31.631 25.506 -33.826 1.00 44.50 214 GLN A O 1
ATOM 1765 N N . TYR A 1 215 ? 33.544 26.246 -34.747 1.00 42.84 215 TYR A N 1
ATOM 1766 C CA . TYR A 1 215 ? 32.913 26.954 -35.846 1.00 42.84 215 TYR A CA 1
ATOM 1767 C C . TYR A 1 215 ? 32.549 25.908 -36.897 1.00 42.84 215 TYR A C 1
ATOM 1769 O O . TYR A 1 215 ? 33.287 25.674 -37.850 1.00 42.84 215 TYR A O 1
ATOM 1777 N N . PHE A 1 216 ? 31.422 25.221 -36.704 1.00 51.06 216 PHE A N 1
ATOM 1778 C CA . PHE A 1 216 ? 30.837 24.434 -37.783 1.00 51.06 216 PHE A CA 1
ATOM 1779 C C . PHE A 1 216 ? 30.560 25.405 -38.936 1.00 51.06 216 PHE A C 1
ATOM 1781 O O . PHE A 1 216 ? 29.852 26.396 -38.717 1.00 51.06 216 PHE A O 1
ATOM 1788 N N . PRO A 1 217 ? 31.126 25.191 -40.139 1.00 58.53 217 PRO A N 1
ATOM 1789 C CA . PRO A 1 217 ? 30.876 26.089 -41.253 1.00 58.53 217 PRO A CA 1
ATOM 1790 C C . PRO A 1 217 ? 29.364 26.195 -41.464 1.00 58.53 217 PRO A C 1
ATOM 1792 O O . PRO A 1 217 ? 28.663 25.189 -41.562 1.00 58.53 217 PRO A O 1
ATOM 1795 N N . ASN A 1 218 ? 28.840 27.422 -41.469 1.00 63.38 218 ASN A N 1
ATOM 1796 C CA . ASN A 1 218 ? 27.410 27.645 -41.653 1.00 63.38 218 ASN A CA 1
ATOM 1797 C C . ASN A 1 218 ? 26.995 27.124 -43.036 1.00 63.38 218 ASN A C 1
ATOM 1799 O O . ASN A 1 218 ? 27.534 27.560 -44.061 1.00 63.38 218 ASN A O 1
ATOM 1803 N N . CYS A 1 219 ? 26.016 26.218 -43.068 1.00 68.12 219 CYS A N 1
ATOM 1804 C CA . CYS A 1 219 ? 25.444 25.741 -44.319 1.00 68.12 219 CYS A CA 1
ATOM 1805 C C . CYS A 1 219 ? 24.816 26.911 -45.095 1.00 68.12 219 CYS A C 1
ATOM 1807 O O . CYS A 1 219 ? 24.070 27.704 -44.511 1.00 68.12 219 CYS A O 1
ATOM 1809 N N . PRO A 1 220 ? 25.040 27.012 -46.418 1.00 66.62 220 PRO A N 1
ATOM 1810 C CA . PRO A 1 220 ? 24.419 28.040 -47.259 1.00 66.62 220 PRO A CA 1
ATOM 1811 C C . PRO A 1 220 ? 22.881 27.979 -47.286 1.00 66.62 220 PRO A C 1
ATOM 1813 O O . PRO A 1 220 ? 22.241 28.971 -47.630 1.00 66.62 220 PRO A O 1
ATOM 1816 N N . CYS A 1 221 ? 22.297 26.853 -46.869 1.00 68.94 221 CYS A N 1
ATOM 1817 C CA . CYS A 1 221 ? 20.863 26.654 -46.669 1.00 68.94 221 CYS A CA 1
ATOM 1818 C C . CYS A 1 221 ? 20.267 27.460 -45.493 1.00 68.94 221 CYS A C 1
ATOM 1820 O O . CYS A 1 221 ? 19.045 27.533 -45.354 1.00 68.94 221 CYS A O 1
ATOM 1822 N N . GLY A 1 222 ? 21.113 28.052 -44.640 1.00 67.62 222 GLY A N 1
ATOM 1823 C CA . GLY A 1 222 ? 20.712 28.849 -43.476 1.00 67.62 222 GLY A CA 1
ATOM 1824 C C . GLY A 1 222 ? 20.453 28.044 -42.198 1.00 67.62 222 GLY A C 1
ATOM 1825 O O . GLY A 1 222 ? 20.255 28.642 -41.145 1.00 67.62 222 GLY A O 1
ATOM 1826 N N . PHE A 1 223 ? 20.491 26.709 -42.259 1.00 68.44 223 PHE A N 1
ATOM 1827 C CA . PHE A 1 223 ? 20.316 25.832 -41.097 1.00 68.44 223 PHE A CA 1
ATOM 1828 C C . PHE A 1 223 ? 21.658 25.425 -40.473 1.00 68.44 223 PHE A C 1
ATOM 1830 O O . PHE A 1 223 ? 22.661 25.243 -41.166 1.00 68.44 223 PHE A O 1
ATOM 1837 N N . ARG A 1 224 ? 21.678 25.248 -39.145 1.00 63.50 224 ARG A N 1
ATOM 1838 C CA . ARG A 1 224 ? 22.826 24.677 -38.426 1.00 63.50 224 ARG A CA 1
ATOM 1839 C C . ARG A 1 224 ? 22.647 23.167 -38.303 1.00 63.50 224 ARG A C 1
ATOM 1841 O O . ARG A 1 224 ? 21.875 22.708 -37.467 1.00 63.50 224 ARG A O 1
ATOM 1848 N N . HIS A 1 225 ? 23.376 22.402 -39.107 1.00 66.62 225 HIS A N 1
ATOM 1849 C CA . HIS A 1 225 ? 23.398 20.942 -39.005 1.00 66.62 225 HIS A CA 1
ATOM 1850 C C . HIS A 1 225 ? 24.329 20.529 -37.856 1.00 66.62 225 HIS A C 1
ATOM 1852 O O . HIS A 1 225 ? 25.540 20.421 -38.048 1.00 66.62 225 HIS A O 1
ATOM 1858 N N . ARG A 1 226 ? 23.783 20.364 -36.642 1.00 55.00 226 ARG A N 1
ATOM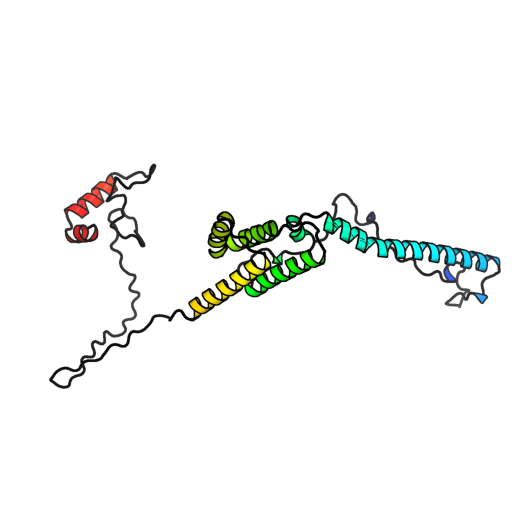 1859 C CA . ARG A 1 226 ? 24.533 19.810 -35.498 1.00 55.00 226 ARG A CA 1
ATOM 1860 C C . ARG A 1 226 ? 24.607 18.284 -35.615 1.00 55.00 226 ARG A C 1
ATOM 1862 O O . ARG A 1 226 ? 23.643 17.659 -36.045 1.00 55.00 226 ARG A O 1
ATOM 1869 N N . GLY A 1 227 ? 25.737 17.694 -35.226 1.00 54.84 227 GLY A N 1
ATOM 1870 C CA . GLY A 1 227 ? 25.932 16.239 -35.174 1.00 54.84 227 GLY A CA 1
ATOM 1871 C C . GLY A 1 227 ? 26.201 15.597 -36.539 1.00 54.84 227 GLY A C 1
ATOM 1872 O O . GLY A 1 227 ? 27.319 15.176 -36.796 1.00 54.84 227 GLY A O 1
ATOM 1873 N N . ALA A 1 228 ? 25.208 15.568 -37.433 1.00 56.56 228 ALA A N 1
ATOM 1874 C CA . ALA A 1 228 ? 25.317 14.890 -38.733 1.00 56.56 228 ALA A CA 1
ATOM 1875 C C . ALA A 1 228 ? 26.251 15.616 -39.730 1.00 56.56 228 ALA A C 1
ATOM 1877 O O . ALA A 1 228 ? 26.806 15.011 -40.642 1.00 56.56 228 ALA A O 1
ATOM 1878 N N . GLY A 1 229 ? 26.471 16.921 -39.543 1.00 64.19 229 GLY A N 1
ATOM 1879 C CA . GLY A 1 229 ? 27.304 17.738 -40.426 1.00 64.19 229 GLY A CA 1
ATOM 1880 C C . GLY A 1 229 ? 26.598 18.164 -41.720 1.00 64.19 229 GLY A C 1
ATOM 1881 O O . GLY A 1 229 ? 25.472 17.771 -42.019 1.00 64.19 229 GLY A O 1
ATOM 1882 N N . ILE A 1 230 ? 27.267 19.019 -42.500 1.00 70.56 230 ILE A N 1
ATOM 1883 C CA . ILE A 1 230 ? 26.734 19.630 -43.737 1.00 70.56 230 ILE A CA 1
ATOM 1884 C C . ILE A 1 230 ? 26.338 18.598 -44.808 1.00 70.56 230 ILE A C 1
ATOM 1886 O O . ILE A 1 230 ? 25.493 18.897 -45.650 1.00 70.56 230 ILE A O 1
ATOM 1890 N N . LYS A 1 231 ? 26.909 17.389 -44.755 1.00 69.75 231 LYS A N 1
ATOM 1891 C CA . LYS A 1 231 ? 26.695 16.303 -45.723 1.00 69.75 231 LYS A CA 1
ATOM 1892 C C . LYS A 1 231 ? 25.238 15.841 -45.821 1.00 69.75 231 LYS A C 1
ATOM 1894 O O . LYS A 1 231 ? 24.821 15.393 -46.878 1.00 69.75 231 LYS A O 1
ATOM 1899 N N . PHE A 1 232 ? 24.453 16.009 -44.757 1.00 69.00 232 PHE A N 1
ATOM 1900 C CA . PHE A 1 232 ? 23.051 15.572 -44.693 1.00 69.00 232 PHE A CA 1
ATOM 1901 C C . PHE A 1 232 ? 22.058 16.725 -44.869 1.00 69.00 232 PHE A C 1
ATOM 1903 O O . PHE A 1 232 ? 20.920 16.670 -44.408 1.00 69.00 232 PHE A O 1
ATOM 1910 N N . CYS A 1 233 ? 22.480 17.820 -45.500 1.00 77.06 233 CYS A N 1
ATOM 1911 C CA . CYS A 1 233 ? 21.568 18.911 -45.795 1.00 77.06 233 CYS A CA 1
ATOM 1912 C C . CYS A 1 233 ? 20.538 18.487 -46.855 1.00 77.06 233 CYS A C 1
ATOM 1914 O O . CYS A 1 233 ? 20.904 18.168 -47.985 1.00 77.06 233 CYS A O 1
ATOM 1916 N N . TYR A 1 234 ? 19.245 18.590 -46.539 1.00 77.62 234 TYR A N 1
ATOM 1917 C CA . TYR A 1 234 ? 18.146 18.317 -47.480 1.00 77.62 234 TYR A CA 1
ATOM 1918 C C . TYR A 1 234 ? 18.171 19.197 -48.742 1.00 77.62 234 TYR A C 1
ATOM 1920 O O . TYR A 1 234 ? 17.660 18.805 -49.783 1.00 77.62 234 TYR A O 1
ATOM 1928 N N . TYR A 1 235 ? 18.813 20.368 -48.674 1.00 75.94 235 TYR A N 1
ATOM 1929 C CA . TYR A 1 235 ? 19.020 21.243 -49.834 1.00 75.94 235 TYR A CA 1
ATOM 1930 C C . TYR A 1 235 ? 20.217 20.823 -50.710 1.00 75.94 235 TYR A C 1
ATOM 1932 O O . TYR A 1 235 ? 20.361 21.349 -51.807 1.00 75.94 235 TYR A O 1
ATOM 1940 N N . LEU A 1 236 ? 21.079 19.915 -50.231 1.00 74.44 236 LEU A N 1
ATOM 1941 C CA . LEU A 1 236 ? 22.150 19.274 -51.010 1.00 74.44 236 LEU A CA 1
ATOM 1942 C C . LEU A 1 236 ? 21.720 17.911 -51.569 1.00 74.44 236 LEU A C 1
ATOM 1944 O O . LEU A 1 236 ? 22.217 17.510 -52.617 1.00 74.44 236 LEU A O 1
ATOM 1948 N N . ILE A 1 237 ? 20.798 17.213 -50.894 1.00 75.25 237 ILE A N 1
ATOM 1949 C CA . ILE A 1 237 ? 20.278 15.902 -51.308 1.00 75.25 237 ILE A CA 1
ATOM 1950 C C . ILE A 1 237 ? 18.746 15.979 -51.434 1.00 75.25 237 ILE A C 1
ATOM 1952 O O . ILE A 1 237 ? 18.034 15.536 -50.531 1.00 75.25 237 ILE A O 1
ATOM 1956 N N . PRO A 1 238 ? 18.212 16.507 -52.556 1.00 64.81 238 PRO A N 1
ATOM 1957 C CA . PRO A 1 238 ? 16.767 16.635 -52.767 1.00 64.81 238 PRO A CA 1
ATOM 1958 C C . PRO A 1 238 ? 16.006 15.299 -52.731 1.00 64.81 238 PRO A C 1
ATOM 1960 O O . PRO A 1 238 ? 14.803 15.280 -52.509 1.00 64.81 238 PRO A O 1
ATOM 1963 N N . GLN A 1 239 ? 16.706 14.178 -52.934 1.00 65.69 239 GLN A N 1
ATOM 1964 C CA . GLN A 1 239 ? 16.135 12.826 -52.905 1.00 65.69 239 GLN A CA 1
ATOM 1965 C C . GLN A 1 239 ? 15.938 12.272 -51.483 1.00 65.69 239 GLN A C 1
ATOM 1967 O O . GLN A 1 239 ? 15.152 11.352 -51.298 1.00 65.69 239 GLN A O 1
ATOM 1972 N N . ALA A 1 240 ? 16.629 12.823 -50.478 1.00 69.19 240 ALA A N 1
ATOM 1973 C CA . ALA A 1 240 ? 16.530 12.396 -49.077 1.00 69.19 240 ALA A CA 1
ATOM 1974 C C . ALA A 1 240 ? 15.528 13.247 -48.273 1.00 69.19 240 ALA A C 1
ATOM 1976 O O . ALA A 1 240 ? 15.559 13.271 -47.043 1.00 69.19 240 ALA A O 1
ATOM 1977 N N . VAL A 1 241 ? 14.682 14.006 -48.971 1.00 75.44 241 VAL A N 1
ATOM 1978 C CA . VAL A 1 241 ? 13.734 14.944 -48.375 1.00 75.44 241 VAL A CA 1
ATOM 1979 C C . VAL A 1 241 ? 12.520 14.173 -47.842 1.00 75.44 241 VAL A C 1
ATOM 1981 O O . VAL A 1 241 ? 11.897 13.434 -48.606 1.00 75.44 241 VAL A O 1
ATOM 1984 N N . PRO A 1 242 ? 12.146 14.339 -46.560 1.00 72.44 242 PRO A N 1
ATOM 1985 C CA . PRO A 1 242 ? 10.955 13.705 -46.007 1.00 72.44 242 PRO A CA 1
ATOM 1986 C C . PRO A 1 242 ? 9.669 14.135 -46.739 1.00 72.44 242 PRO A C 1
ATOM 1988 O O . PRO A 1 242 ? 9.565 15.298 -47.151 1.00 72.44 242 PRO A O 1
ATOM 1991 N N . PRO A 1 243 ? 8.656 13.254 -46.852 1.00 64.25 243 PRO A N 1
ATOM 1992 C CA . PRO A 1 243 ? 7.362 13.611 -47.429 1.00 64.25 243 PRO A CA 1
ATOM 1993 C C . PRO A 1 243 ? 6.755 14.817 -46.695 1.00 64.25 243 PRO A C 1
ATOM 1995 O O . PRO A 1 243 ? 6.626 14.802 -45.474 1.00 64.25 243 PRO A O 1
ATOM 1998 N N . GLY A 1 244 ? 6.403 15.874 -47.434 1.00 70.50 244 GLY A N 1
ATOM 1999 C CA . GLY A 1 244 ? 5.824 17.106 -46.877 1.00 70.50 244 GLY A CA 1
ATOM 2000 C C . GLY A 1 244 ? 6.823 18.223 -46.548 1.00 70.50 244 GLY A C 1
ATOM 2001 O O . GLY A 1 244 ? 6.403 19.319 -46.176 1.00 70.50 244 GLY A O 1
ATOM 2002 N N . PHE A 1 245 ? 8.132 18.012 -46.719 1.00 74.31 245 PHE A N 1
ATOM 2003 C CA . PHE A 1 245 ? 9.117 19.085 -46.559 1.00 74.31 245 PHE A CA 1
ATOM 2004 C C . PHE A 1 245 ? 9.231 19.932 -47.838 1.00 74.31 245 PHE A C 1
ATOM 2006 O O . PHE A 1 245 ? 9.588 19.436 -48.905 1.00 74.31 245 PHE A O 1
ATOM 2013 N N . ASN A 1 246 ? 8.945 21.233 -47.731 1.00 75.69 246 ASN A N 1
ATOM 2014 C CA . ASN A 1 246 ? 8.968 22.150 -48.871 1.00 75.69 246 ASN A CA 1
ATOM 2015 C C . ASN A 1 246 ? 10.372 22.747 -49.091 1.00 75.69 246 ASN A C 1
ATOM 2017 O O . ASN A 1 246 ? 10.854 23.558 -48.292 1.00 75.69 246 ASN A O 1
ATOM 2021 N N . LEU A 1 247 ? 11.027 22.364 -50.189 1.00 75.56 247 LEU A N 1
ATOM 2022 C CA . LEU A 1 247 ? 12.309 22.932 -50.600 1.00 75.56 247 LEU A CA 1
ATOM 2023 C C . LEU A 1 247 ? 12.111 24.320 -51.220 1.00 75.56 247 LEU A C 1
ATOM 2025 O O . LEU A 1 247 ? 11.643 24.462 -52.346 1.00 75.56 247 LEU A O 1
ATOM 2029 N N . MET A 1 248 ? 12.540 25.357 -50.503 1.00 76.75 248 MET A N 1
ATOM 2030 C CA . MET A 1 248 ? 12.497 26.733 -51.004 1.00 76.75 248 MET A CA 1
ATOM 2031 C C . MET A 1 248 ? 13.457 26.913 -52.201 1.00 76.75 248 MET A C 1
ATOM 2033 O O . MET A 1 248 ? 14.674 26.765 -52.015 1.00 76.75 248 MET A O 1
ATOM 2037 N N . PRO A 1 249 ? 12.969 27.290 -53.401 1.00 73.19 249 PRO A N 1
ATOM 2038 C CA . PRO A 1 249 ? 13.773 27.315 -54.630 1.00 73.19 249 PRO A CA 1
ATOM 2039 C C . PRO A 1 249 ? 14.953 28.297 -54.567 1.00 73.19 249 PRO A C 1
ATOM 2041 O O . PRO A 1 249 ? 16.031 28.017 -55.093 1.00 73.19 249 PRO A O 1
ATOM 2044 N N . ASP A 1 250 ? 14.808 29.410 -53.848 1.00 77.88 250 ASP A N 1
ATOM 2045 C CA . ASP A 1 250 ? 15.882 30.397 -53.675 1.00 77.88 250 ASP A CA 1
ATOM 2046 C C . ASP A 1 250 ? 17.058 29.855 -52.854 1.00 77.88 250 ASP A C 1
ATOM 2048 O O . ASP A 1 250 ? 18.221 30.198 -53.087 1.00 77.88 250 ASP A O 1
ATOM 2052 N N . ARG A 1 251 ? 16.772 28.970 -51.893 1.00 76.62 251 ARG A N 1
ATOM 2053 C CA . ARG A 1 251 ? 17.797 28.354 -51.043 1.00 76.62 251 ARG A CA 1
ATOM 2054 C C . ARG A 1 251 ? 18.524 27.237 -51.775 1.00 76.62 251 ARG A C 1
ATOM 2056 O O . ARG A 1 251 ? 19.737 27.131 -51.617 1.00 76.62 251 ARG A O 1
ATOM 2063 N N . VAL A 1 252 ? 17.818 26.478 -52.614 1.00 76.19 252 VAL A N 1
ATOM 2064 C CA . VAL A 1 252 ? 18.422 25.478 -53.509 1.00 76.19 252 VAL A CA 1
ATOM 2065 C C . VAL A 1 252 ? 19.434 26.155 -54.438 1.00 76.19 252 VAL A C 1
ATOM 2067 O O . VAL A 1 252 ? 20.615 25.815 -54.399 1.00 76.19 252 VAL A O 1
ATOM 2070 N N . LYS A 1 253 ? 19.036 27.229 -55.137 1.00 77.88 253 LYS A N 1
ATOM 2071 C CA . LYS A 1 253 ? 19.937 28.003 -56.015 1.00 77.88 253 LYS A CA 1
ATOM 2072 C C . LYS A 1 253 ? 21.167 28.546 -55.282 1.00 77.88 253 LYS A C 1
ATOM 2074 O O . LYS A 1 253 ? 22.271 28.565 -55.826 1.00 77.88 253 LYS A O 1
ATOM 2079 N N . LYS A 1 254 ? 21.004 28.997 -54.035 1.00 79.50 254 LYS A N 1
ATOM 2080 C CA . LYS A 1 254 ? 22.106 29.526 -53.215 1.00 79.50 254 LYS A CA 1
ATOM 2081 C C . LYS A 1 254 ? 23.102 28.439 -52.802 1.00 79.50 254 LYS A C 1
ATOM 2083 O O . LYS A 1 254 ? 24.310 28.686 -52.795 1.00 79.50 254 LYS A O 1
ATOM 2088 N N . VAL A 1 255 ? 22.602 27.255 -52.455 1.00 77.94 255 VAL A N 1
ATOM 2089 C CA . VAL A 1 255 ? 23.416 26.088 -52.097 1.00 77.94 255 VAL A CA 1
ATOM 2090 C C . VAL A 1 255 ? 24.157 25.561 -53.329 1.00 77.94 255 VAL A C 1
ATOM 2092 O O . VAL A 1 255 ? 25.370 25.379 -53.256 1.00 77.94 255 VAL A O 1
ATOM 2095 N N . GLU A 1 256 ? 23.480 25.430 -54.473 1.00 76.06 256 GLU A N 1
ATOM 2096 C CA . GLU A 1 256 ? 24.076 25.008 -55.752 1.00 76.06 256 GLU A CA 1
ATOM 2097 C C . GLU A 1 256 ? 25.153 25.978 -56.243 1.00 76.06 256 GLU A C 1
ATOM 2099 O O . GLU A 1 256 ? 26.251 25.560 -56.615 1.00 76.06 256 GLU A O 1
ATOM 2104 N N . LYS A 1 257 ? 24.891 27.291 -56.176 1.00 80.88 257 LYS A N 1
ATOM 2105 C CA . LYS A 1 257 ? 25.881 28.315 -56.536 1.00 80.88 257 LYS A CA 1
ATOM 2106 C C . LYS A 1 257 ? 27.154 28.161 -55.705 1.00 80.88 257 LYS A C 1
ATOM 2108 O O . LYS A 1 257 ? 28.249 28.185 -56.255 1.00 80.88 257 LYS A O 1
ATOM 2113 N N . ARG A 1 258 ? 27.029 27.950 -54.391 1.00 76.25 258 ARG A N 1
ATOM 2114 C CA . ARG A 1 258 ? 28.196 27.772 -53.515 1.00 76.25 258 ARG A CA 1
ATOM 2115 C C . ARG A 1 258 ? 28.892 26.430 -53.736 1.00 76.25 258 ARG A C 1
ATOM 2117 O O . ARG A 1 258 ? 30.115 26.389 -53.707 1.00 76.25 258 ARG A O 1
ATOM 2124 N N . PHE A 1 259 ? 28.141 25.365 -54.003 1.00 77.62 259 PHE A N 1
ATOM 2125 C CA . PHE A 1 259 ? 28.701 24.056 -54.336 1.00 77.62 259 PHE A CA 1
ATOM 2126 C C . PHE A 1 259 ? 29.537 24.079 -55.622 1.00 77.62 259 PHE A C 1
ATOM 2128 O O . PHE A 1 259 ? 30.571 23.415 -55.696 1.00 77.62 259 PHE A O 1
ATOM 2135 N N . ASN A 1 260 ? 29.130 24.883 -56.606 1.00 76.12 260 ASN A N 1
ATOM 2136 C CA . ASN A 1 260 ? 29.848 25.027 -57.870 1.00 76.12 260 ASN A CA 1
ATOM 2137 C C . ASN A 1 260 ? 31.017 26.022 -57.796 1.00 76.12 260 ASN A C 1
ATOM 2139 O O . ASN A 1 260 ? 32.020 25.821 -58.475 1.00 76.12 260 ASN A O 1
ATOM 2143 N N . SER A 1 261 ? 30.911 27.081 -56.986 1.00 78.88 261 SER A N 1
ATOM 2144 C CA . SER A 1 261 ? 31.947 28.122 -56.891 1.00 78.88 261 SER A CA 1
ATOM 2145 C C . SER A 1 261 ? 33.054 27.833 -55.872 1.00 78.88 261 SER A C 1
ATOM 2147 O O . SER A 1 261 ? 34.153 28.355 -56.031 1.00 78.88 261 SER A O 1
ATOM 2149 N N . ASP A 1 262 ? 32.793 27.041 -54.828 1.00 78.06 262 ASP A N 1
ATOM 2150 C CA . ASP A 1 262 ? 33.733 26.825 -53.722 1.00 78.06 262 ASP A CA 1
ATOM 2151 C C . ASP A 1 262 ? 34.254 25.367 -53.692 1.00 78.06 262 ASP A C 1
ATOM 2153 O O . ASP A 1 262 ? 33.561 24.454 -53.219 1.00 78.06 262 ASP A O 1
ATOM 2157 N N . PRO A 1 263 ? 35.491 25.113 -54.168 1.00 72.62 263 PRO A N 1
ATOM 2158 C CA . PRO A 1 263 ? 36.074 23.774 -54.170 1.00 72.62 263 PRO A CA 1
ATOM 2159 C C . PRO A 1 263 ? 36.370 23.241 -52.758 1.00 72.62 263 PRO A C 1
ATOM 2161 O O . PRO A 1 263 ? 36.431 22.021 -52.579 1.00 72.62 263 PRO A O 1
ATOM 2164 N N . ALA A 1 264 ? 36.518 24.107 -51.747 1.00 69.81 264 ALA A N 1
ATOM 2165 C CA . ALA A 1 264 ? 36.677 23.683 -50.357 1.00 69.81 264 ALA A CA 1
ATOM 2166 C C . ALA A 1 264 ? 35.344 23.178 -49.787 1.00 69.81 264 ALA A C 1
ATOM 2168 O O . ALA A 1 264 ? 35.305 22.117 -49.163 1.00 69.81 264 ALA A O 1
ATOM 2169 N N . PHE A 1 265 ? 34.233 23.859 -50.088 1.00 70.38 265 PHE A N 1
ATOM 2170 C CA . PHE A 1 265 ? 32.891 23.393 -49.719 1.00 70.38 265 PHE A CA 1
ATOM 2171 C C . PHE A 1 265 ? 32.545 22.052 -50.385 1.00 70.38 265 PHE A C 1
ATOM 2173 O O . PHE A 1 265 ? 32.006 21.157 -49.737 1.00 70.38 265 PHE A O 1
ATOM 2180 N N . LYS A 1 266 ? 32.941 21.854 -51.647 1.00 71.31 266 LYS A N 1
ATOM 2181 C CA . LYS A 1 266 ? 32.755 20.578 -52.357 1.00 71.31 266 LYS A CA 1
ATOM 2182 C C . LYS A 1 266 ? 33.490 19.403 -51.694 1.00 71.31 266 LYS A C 1
ATOM 2184 O O . LYS A 1 266 ? 32.966 18.290 -51.691 1.00 71.31 266 LYS A O 1
ATOM 2189 N N . LYS A 1 267 ? 34.672 19.633 -51.102 1.00 71.00 267 LYS A N 1
ATOM 2190 C CA . LYS A 1 267 ? 35.408 18.615 -50.323 1.00 71.00 267 LYS A CA 1
ATOM 2191 C C . LYS A 1 267 ? 34.739 18.282 -48.987 1.00 71.00 267 LYS A C 1
ATOM 2193 O O . LYS A 1 267 ? 34.886 17.164 -48.523 1.00 71.00 267 LYS A O 1
ATOM 2198 N N . LEU A 1 268 ? 34.010 19.224 -48.390 1.00 67.31 268 LEU A N 1
ATOM 2199 C CA . LEU A 1 268 ? 33.269 19.022 -47.137 1.00 67.31 268 LEU A CA 1
ATOM 2200 C C . LEU A 1 268 ? 31.988 18.193 -47.314 1.00 67.31 268 LEU A C 1
ATOM 2202 O O . LEU A 1 268 ? 31.511 17.601 -46.347 1.00 67.31 268 LEU A O 1
ATOM 2206 N N . VAL A 1 269 ? 31.419 18.180 -48.522 1.00 65.31 269 VAL A N 1
ATOM 2207 C CA . VAL A 1 269 ? 30.175 17.460 -48.838 1.00 65.31 269 VAL A CA 1
ATOM 2208 C C . VAL A 1 269 ? 30.430 16.005 -49.267 1.00 65.31 269 VAL A C 1
ATOM 2210 O O . VAL A 1 269 ? 29.575 15.164 -49.009 1.00 65.31 269 VAL A O 1
ATOM 2213 N N . LYS A 1 270 ? 31.592 15.691 -49.864 1.00 59.56 270 LYS A N 1
ATOM 2214 C CA . LYS A 1 270 ? 32.050 14.306 -50.106 1.00 59.56 270 LYS A CA 1
ATOM 2215 C C . LYS A 1 270 ? 32.474 13.655 -48.794 1.00 59.56 270 LYS A C 1
ATOM 2217 O O . LYS A 1 270 ? 31.960 12.578 -48.434 1.00 59.56 270 LYS A O 1
#

Foldseek 3Di:
DDDDDPVADPVNDDDLDQQDQDFLCVLPPDDVPDPGDDLVNDDPVSNVVNVVSRVVNVVSNVVSVVVVVVVVVVVLVVVLPDDPVCVCVVPVPPLCADDPPDDPVVSLVSLVVSVVVVVVSPSVDPPQVVSLVSSLVRCVVPDPVSVVVVVVVVVVDDDGPVRVSVVVVVVVVVVVVVVVVVPPDDDDDDDWDDDPVRDTPPPDPDDDPDPPPPCQPQQLLRDDDPPVHNLPDCLVVVPPDPPPDDDDVVSNVRNVVCCVPPVVVVVRND

Solvent-accessible surface area (backbone atoms only — not comparable to full-atom values): 17053 Å² total; per-residue (Å²): 121,82,91,70,65,88,87,59,53,83,85,76,51,91,69,91,71,81,73,73,81,82,53,54,50,81,76,39,77,48,56,95,95,47,95,69,42,53,73,86,78,47,55,79,63,54,50,47,53,53,48,53,52,48,51,52,44,51,52,51,42,52,52,48,51,53,50,60,62,46,46,60,55,53,52,47,54,54,57,68,71,49,55,75,88,51,47,48,67,76,64,68,35,68,64,75,57,85,59,98,85,64,57,68,69,60,43,50,48,50,52,53,51,52,51,53,49,48,59,70,68,57,56,91,75,74,60,57,63,59,64,42,52,54,51,38,56,56,39,52,77,80,40,70,65,32,57,62,50,50,52,45,46,72,74,66,52,87,72,55,48,73,56,51,53,51,51,49,53,50,50,52,52,52,50,54,51,48,64,70,64,48,68,86,68,83,78,78,87,79,85,80,60,69,50,100,81,78,48,78,58,73,88,72,81,72,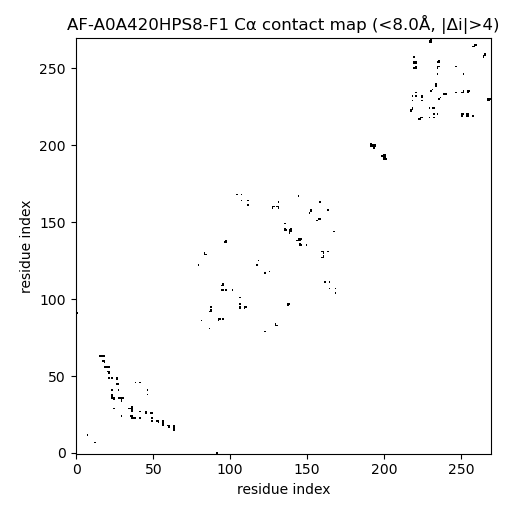94,68,97,67,91,75,70,80,77,70,80,77,40,71,70,74,52,84,58,73,93,76,36,74,59,70,34,51,70,80,37,72,86,76,51,60,92,89,66,82,80,57,67,72,42,35,53,48,31,52,51,45,51,72,73,30,73,68,58,43,63,65,54,107

pLDDT: mean 70.22, std 15.12, range [31.56, 91.88]

Secondary structure (DSSP, 8-state):
-----TTS-TTSS---PPPPPP-GGGTSPPPTT-SS--GGGS-TTHHHHHHHHHHHHHHHHHHHHHHHHHHHHHHHHHHHHS-HHHHHHHTT-GGGS--TTS-HHHHHHHHHHHHHHHHHTT-TT--THHHHHHHHHHHTTT-THHHHHHHHHHTT----HHHHHHHHHHHHHHHHHHHHHS-SS-------PBPTTS-B---------------PPPPTTS----SS-GGG-TTT-GGGPPTT----HHHHHHHHHHHHH-HHHHHHH-

Mean predicted aligned error: 21.12 Å